Protein AF-A0A382GCA2-F1 (afdb_monomer_lite)

Radius of gyration: 17.95 Å; chains: 1; bounding box: 46×32×46 Å

Foldseek 3Di:
DALVVLLVCLLVLHADDLVSLLVVLLDLLVDDRADLVSLLSSLVSCQVNPHDPVSLVSNLVSLLVSFDDQDLVLLPFAEDEDDDPFDAPPPCCVVVFQVVQVVTAAYLYAWDADDDPTGTNQVVQPVPPPDAQDDDSVRSSVCCNPRRGDYHHDDCRQRSSLVSSVVSCVVSVSCPRPSNVVSSVVSNVD

Sequence (190 aa):
MDAVEVIRTKRDGGRLSDEQIGWFIGRYAEGGVIADEQAAALAMAIFFEGMEPDELATWTRAMVDSGRTLDLSGVGRPTVDKHSTGGVGDKVSLVLVPLVAACGAAVPQLSGRGLGHTGGTLDKMESIPGWSATLEPAAMVEVLRTVGGVIAGATEDLAPADRRLYALRDVTSTVDSIPLIASSIMSKKI

pLDDT: mean 95.12, std 4.04, range [77.88, 98.88]

Secondary structure (DSSP, 8-state):
--HHHHHHHHHTTPPPPHHHHHHHHHHHHH-SSS-HHHHHHHHHHHHHH---HHHHHHHHHHHHHTSPPP--GGG-S-B--------TT--HHHHHHHHHHHTT-BEEEEEPPPBTTBPPHHHHHTTSTT--S---HHHHHHHHHHTSEEEEEPPTTS-HHHHHHHHHHHHHT-SS-HHHHHHHHHHTT-

Structure (mmCIF, N/CA/C/O backbone):
data_AF-A0A382GCA2-F1
#
_entry.id   AF-A0A382GCA2-F1
#
loop_
_atom_site.group_PDB
_atom_site.id
_atom_site.type_symbol
_atom_site.label_atom_id
_atom_site.label_alt_id
_atom_site.label_comp_id
_atom_site.label_asym_id
_atom_site.label_entity_id
_atom_site.label_seq_id
_atom_site.pdbx_PDB_ins_code
_atom_site.Cartn_x
_atom_site.Cartn_y
_atom_site.Cartn_z
_atom_site.occupancy
_atom_site.B_iso_or_equiv
_atom_site.auth_seq_id
_atom_site.auth_comp_id
_atom_site.auth_asym_id
_atom_site.auth_atom_id
_atom_site.pdbx_PDB_model_num
ATOM 1 N N . MET A 1 1 ? -23.321 6.137 8.001 1.00 82.75 1 MET A N 1
ATOM 2 C CA . MET A 1 1 ? -22.249 5.524 8.802 1.00 82.75 1 MET A CA 1
ATOM 3 C C . MET A 1 1 ? -21.403 6.630 9.409 1.00 82.75 1 MET A C 1
ATOM 5 O O . MET A 1 1 ? -21.264 7.666 8.766 1.00 82.75 1 MET A O 1
ATOM 9 N N . ASP A 1 2 ? -20.916 6.438 10.633 1.00 92.19 2 ASP A N 1
ATOM 10 C CA . ASP A 1 2 ? -20.106 7.402 11.386 1.00 92.19 2 ASP A CA 1
ATOM 11 C C . ASP A 1 2 ? -18.762 6.762 11.777 1.00 92.19 2 ASP A C 1
ATOM 13 O O . ASP A 1 2 ? -18.713 5.604 12.197 1.00 92.19 2 ASP A O 1
ATOM 17 N N . ALA A 1 3 ? -17.665 7.516 11.663 1.00 96.75 3 ALA A N 1
ATOM 18 C CA . ALA A 1 3 ? -16.328 7.060 12.029 1.00 96.75 3 ALA A CA 1
ATOM 19 C C . ALA A 1 3 ? -16.245 6.672 13.511 1.00 96.75 3 ALA A C 1
ATOM 21 O O . ALA A 1 3 ? -15.558 5.711 13.852 1.00 96.75 3 ALA A O 1
ATOM 22 N N . VAL A 1 4 ? -16.982 7.359 14.392 1.00 97.81 4 VAL A N 1
ATOM 23 C CA . VAL A 1 4 ? -16.994 7.047 15.831 1.00 97.81 4 VAL A CA 1
ATOM 24 C C . VAL A 1 4 ? -17.592 5.664 16.105 1.00 97.81 4 VAL A C 1
ATOM 26 O O . VAL A 1 4 ? -17.125 4.967 17.008 1.00 97.81 4 VAL A O 1
ATOM 29 N N . GLU A 1 5 ? -18.584 5.231 15.323 1.00 97.81 5 GLU A N 1
ATOM 30 C CA . GLU A 1 5 ? -19.155 3.884 15.436 1.00 97.81 5 GLU A CA 1
ATOM 31 C C . GLU A 1 5 ? -18.167 2.817 14.965 1.00 97.81 5 GLU A C 1
ATOM 33 O O . GLU A 1 5 ? -17.974 1.831 15.672 1.00 97.81 5 GLU A O 1
ATOM 38 N N . VAL A 1 6 ? -17.479 3.042 13.839 1.00 98.50 6 VAL A N 1
ATOM 39 C CA . VAL A 1 6 ? -16.426 2.138 13.335 1.00 98.50 6 VAL A CA 1
ATOM 40 C C . VAL A 1 6 ? -15.307 1.977 14.371 1.00 98.50 6 VAL A C 1
ATOM 42 O O . VAL A 1 6 ? -14.922 0.857 14.708 1.00 98.50 6 VAL A O 1
ATOM 45 N N . ILE A 1 7 ? -14.828 3.091 14.938 1.00 98.75 7 ILE A N 1
ATOM 46 C CA . ILE A 1 7 ? -13.809 3.088 15.997 1.00 98.75 7 ILE A CA 1
ATOM 47 C C . ILE A 1 7 ? -14.307 2.321 17.221 1.00 98.75 7 ILE A C 1
ATOM 49 O O . ILE A 1 7 ? -13.573 1.492 17.752 1.00 98.75 7 ILE A O 1
ATOM 53 N N . ARG A 1 8 ? -15.546 2.570 17.667 1.00 98.69 8 ARG A N 1
ATOM 54 C CA . ARG A 1 8 ? -16.136 1.873 18.818 1.00 98.69 8 ARG A CA 1
ATOM 55 C C . ARG A 1 8 ? -16.195 0.368 18.585 1.00 98.69 8 ARG A C 1
ATOM 57 O O . ARG A 1 8 ? -15.775 -0.371 19.467 1.00 98.69 8 ARG A O 1
ATOM 64 N N . THR A 1 9 ? -16.671 -0.069 17.416 1.00 98.62 9 THR A N 1
ATOM 65 C CA . THR A 1 9 ? -16.738 -1.493 17.065 1.00 98.62 9 THR A CA 1
ATOM 66 C C . THR A 1 9 ? -15.376 -2.147 17.241 1.00 98.62 9 THR A C 1
ATOM 68 O O . THR A 1 9 ? -15.281 -3.129 17.969 1.00 98.62 9 THR A O 1
ATOM 71 N N . LYS A 1 10 ? -14.321 -1.586 16.636 1.00 98.69 10 LYS A N 1
ATOM 72 C CA . LYS A 1 10 ? -12.988 -2.186 16.723 1.00 98.69 10 LYS A CA 1
ATOM 73 C C . LYS A 1 10 ? -12.396 -2.089 18.128 1.00 98.69 10 LYS A C 1
ATOM 75 O O . LYS A 1 10 ? -11.894 -3.085 18.617 1.00 98.69 10 LYS A O 1
ATOM 80 N N . ARG A 1 11 ? -12.493 -0.932 18.794 1.00 98.69 11 ARG A N 1
ATOM 81 C CA . ARG A 1 11 ? -11.985 -0.713 20.163 1.00 98.69 11 ARG A CA 1
ATOM 82 C C . ARG A 1 11 ? -12.566 -1.709 21.169 1.00 98.69 11 ARG A C 1
ATOM 84 O O . ARG A 1 11 ? -11.866 -2.108 22.087 1.00 98.69 11 ARG A O 1
ATOM 91 N N . ASP A 1 12 ? -13.833 -2.084 21.008 1.00 98.69 12 ASP A N 1
ATOM 92 C CA . ASP A 1 12 ? -14.525 -3.006 21.915 1.00 98.69 12 ASP A CA 1
ATOM 93 C C . ASP A 1 12 ? -14.31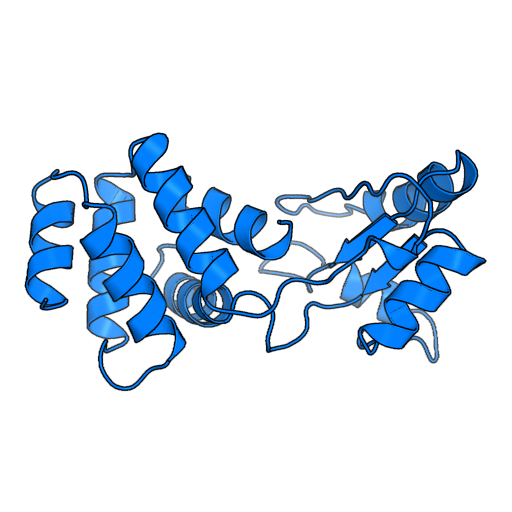0 -4.490 21.526 1.00 98.69 12 ASP A C 1
ATOM 95 O O . ASP A 1 12 ? -15.069 -5.358 21.955 1.00 98.69 12 ASP A O 1
ATOM 99 N N . GLY A 1 13 ? -13.299 -4.787 20.696 1.00 98.19 13 GLY A N 1
ATOM 100 C CA . GLY A 1 13 ? -12.947 -6.140 20.244 1.00 98.19 13 GLY A CA 1
ATOM 101 C C . GLY A 1 13 ? -13.857 -6.693 19.141 1.00 98.19 13 GLY A C 1
ATOM 102 O O . GLY A 1 13 ? -13.798 -7.874 18.805 1.00 98.19 13 GLY A O 1
ATOM 103 N N . GLY A 1 14 ? -14.730 -5.860 18.570 1.00 98.38 14 GLY A N 1
ATOM 104 C CA . GLY A 1 14 ? -15.621 -6.243 17.483 1.00 98.38 14 GLY A CA 1
ATOM 105 C C . GLY A 1 14 ? -14.904 -6.348 16.135 1.00 98.38 14 GLY A C 1
ATOM 106 O O . GLY A 1 14 ? -13.975 -5.597 15.817 1.00 98.38 14 GLY A O 1
ATOM 107 N N . ARG A 1 15 ? -15.391 -7.262 15.295 1.00 98.06 15 ARG A N 1
ATOM 108 C CA . ARG A 1 15 ? -15.021 -7.350 13.879 1.00 98.06 15 ARG A CA 1
ATOM 109 C C . ARG A 1 15 ? -15.737 -6.256 13.084 1.00 98.06 15 ARG A C 1
ATOM 111 O O . ARG A 1 15 ? -16.953 -6.110 13.208 1.00 98.06 15 ARG A O 1
ATOM 118 N N . LEU A 1 16 ? -15.000 -5.517 12.257 1.00 98.56 16 LEU A N 1
ATOM 119 C CA . LEU A 1 16 ? -15.577 -4.566 11.312 1.00 98.56 16 LEU A CA 1
ATOM 120 C C . LEU A 1 16 ? -16.267 -5.312 10.169 1.00 98.56 16 LEU A C 1
ATOM 122 O O . LEU A 1 16 ? -15.744 -6.296 9.640 1.00 98.56 16 LEU A O 1
ATOM 126 N N . SER A 1 17 ? -17.443 -4.833 9.774 1.00 98.38 17 SER A N 1
ATOM 127 C CA . SER A 1 17 ? -18.125 -5.336 8.584 1.00 98.38 17 SER A CA 1
ATOM 128 C C . SER A 1 17 ? -17.458 -4.837 7.300 1.00 98.38 17 SER A C 1
ATOM 130 O O . SER A 1 17 ? -16.783 -3.804 7.290 1.00 98.38 17 SER A O 1
ATOM 132 N N . ASP A 1 18 ? -17.709 -5.527 6.186 1.00 98.44 18 ASP A N 1
ATOM 133 C CA . ASP A 1 18 ? -17.198 -5.108 4.876 1.00 98.44 18 ASP A CA 1
ATOM 134 C C . ASP A 1 18 ? -17.671 -3.695 4.496 1.00 98.44 18 ASP A C 1
ATOM 136 O O . ASP A 1 18 ? -16.912 -2.906 3.934 1.00 98.44 18 ASP A O 1
ATOM 140 N N . GLU A 1 19 ? -18.908 -3.346 4.865 1.00 98.31 19 GLU A N 1
ATOM 141 C CA . GLU A 1 19 ? -19.466 -2.007 4.663 1.00 98.31 19 GLU A CA 1
ATOM 142 C C . GLU A 1 19 ? -18.718 -0.957 5.498 1.00 98.31 19 GLU A C 1
ATOM 144 O O . GLU A 1 19 ? -18.402 0.119 4.990 1.00 98.31 19 GLU A O 1
ATOM 149 N N . GLN A 1 20 ? -18.387 -1.277 6.758 1.00 98.44 20 GLN A N 1
ATOM 150 C CA . GLN A 1 20 ? -17.618 -0.387 7.633 1.00 98.44 20 GLN A CA 1
ATOM 151 C C . GLN A 1 20 ? -16.224 -0.116 7.085 1.00 98.44 20 GLN A C 1
ATOM 153 O O . GLN A 1 20 ? -15.786 1.033 7.054 1.00 98.44 20 GLN A O 1
ATOM 158 N N . ILE A 1 21 ? -15.550 -1.163 6.620 1.00 98.69 21 ILE A N 1
ATOM 159 C CA . ILE A 1 21 ? -14.214 -1.064 6.040 1.00 98.69 21 ILE A CA 1
ATOM 160 C C . ILE A 1 21 ? -14.247 -0.249 4.747 1.00 98.69 21 ILE A C 1
ATOM 162 O O . ILE A 1 21 ? -13.483 0.708 4.612 1.00 98.69 21 ILE A O 1
ATOM 166 N N . GLY A 1 22 ? -15.140 -0.596 3.815 1.00 98.19 22 GLY A N 1
ATOM 167 C CA . GLY A 1 22 ? -15.248 0.081 2.524 1.00 98.19 22 GLY A CA 1
ATOM 168 C C . GLY A 1 22 ? -15.576 1.564 2.678 1.00 98.19 22 GLY A C 1
ATOM 169 O O . GLY A 1 22 ? -14.919 2.413 2.074 1.00 98.19 22 GLY A O 1
ATOM 170 N N . TRP A 1 23 ? -16.534 1.893 3.550 1.00 98.06 23 TRP A N 1
ATOM 171 C CA . TRP A 1 23 ? -16.867 3.281 3.853 1.00 98.06 23 TRP A CA 1
ATOM 172 C C . TRP A 1 23 ? -15.690 4.018 4.500 1.00 98.06 23 TRP A C 1
ATOM 174 O O . TRP A 1 23 ? -15.334 5.105 4.049 1.00 98.06 23 TRP A O 1
ATOM 184 N N . PHE A 1 24 ? -15.059 3.435 5.525 1.00 98.50 24 PHE A N 1
ATOM 185 C CA . PHE A 1 24 ? -13.976 4.097 6.247 1.00 98.50 24 PHE A CA 1
ATOM 186 C C . PHE A 1 24 ? -12.776 4.370 5.333 1.00 98.50 24 PHE A C 1
ATOM 188 O O . PHE A 1 24 ? -12.327 5.510 5.224 1.00 98.50 24 PHE A O 1
ATOM 195 N N . ILE A 1 25 ? -12.277 3.347 4.636 1.00 98.25 25 ILE A N 1
ATOM 196 C CA . ILE A 1 25 ? -11.111 3.478 3.757 1.00 98.25 25 ILE A CA 1
ATOM 197 C C . ILE A 1 25 ? -11.402 4.428 2.591 1.00 98.25 25 ILE A C 1
ATOM 199 O O . ILE A 1 25 ? -10.588 5.311 2.321 1.00 98.25 25 ILE A O 1
ATOM 203 N N . GLY A 1 26 ? -12.568 4.308 1.946 1.00 96.88 26 GLY A N 1
ATOM 204 C CA . GLY A 1 26 ? -12.950 5.179 0.832 1.00 96.88 26 GLY A CA 1
ATOM 205 C C . GLY A 1 26 ? -13.043 6.651 1.246 1.00 96.88 26 GLY A C 1
ATOM 206 O O . GLY A 1 26 ? -12.406 7.512 0.639 1.00 96.88 26 GLY A O 1
ATOM 207 N N . ARG A 1 27 ? -13.758 6.954 2.340 1.00 96.81 27 ARG A N 1
ATOM 208 C CA . ARG A 1 27 ? -13.886 8.337 2.837 1.00 96.81 27 ARG A CA 1
ATOM 209 C C . ARG A 1 27 ? -12.569 8.890 3.371 1.00 96.81 27 ARG A C 1
ATOM 211 O O . ARG A 1 27 ? -12.318 10.089 3.232 1.00 96.81 27 ARG A O 1
ATOM 218 N N . TYR A 1 28 ? -11.725 8.048 3.966 1.00 97.00 28 TYR A N 1
ATOM 219 C CA . TYR A 1 28 ? -10.401 8.477 4.400 1.00 97.00 28 TYR A CA 1
ATOM 220 C C . TYR A 1 28 ? -9.479 8.764 3.212 1.00 97.00 28 TYR A C 1
ATOM 222 O O . TYR A 1 28 ? -8.732 9.734 3.267 1.00 97.00 28 TYR A O 1
ATOM 230 N N . ALA A 1 29 ? -9.567 8.008 2.114 1.00 95.06 29 ALA A N 1
ATOM 231 C CA . ALA A 1 29 ? -8.819 8.293 0.890 1.00 95.06 29 ALA A CA 1
ATOM 232 C C . ALA A 1 29 ? -9.205 9.655 0.288 1.00 95.06 29 ALA A C 1
ATOM 234 O O . ALA A 1 29 ? -8.334 10.503 0.086 1.00 95.06 29 ALA A O 1
ATOM 235 N N . GLU A 1 30 ? -10.507 9.890 0.089 1.00 93.31 30 GLU A N 1
ATOM 236 C CA . GLU A 1 30 ? -11.064 11.126 -0.487 1.00 93.31 30 GLU A CA 1
ATOM 237 C C . GLU A 1 30 ? -10.784 12.369 0.374 1.00 93.31 30 GLU A C 1
ATOM 239 O O . GLU A 1 30 ? -10.559 13.461 -0.145 1.00 93.31 30 GLU A O 1
ATOM 244 N N . GLY A 1 31 ? -10.767 12.206 1.702 1.00 89.88 31 GLY A N 1
ATOM 245 C CA . GLY A 1 31 ? -10.574 13.296 2.655 1.00 89.88 31 GLY A CA 1
ATOM 246 C C . GLY A 1 31 ? -11.833 14.084 3.000 1.00 89.88 31 GLY A C 1
ATOM 247 O O . GLY A 1 31 ? -12.927 13.859 2.489 1.00 89.88 31 GLY A O 1
ATOM 248 N N . GLY A 1 32 ? -11.678 14.988 3.967 1.00 87.44 32 GLY A N 1
ATOM 249 C CA . GLY A 1 32 ? -12.733 15.886 4.442 1.00 87.44 32 GLY A CA 1
ATOM 250 C C . GLY A 1 32 ? -13.751 15.271 5.410 1.00 87.44 32 GLY A C 1
ATOM 251 O O . GLY A 1 32 ? -14.204 15.979 6.301 1.00 87.44 32 GLY A O 1
ATOM 252 N N . VAL A 1 33 ? -14.110 13.987 5.278 1.00 93.19 33 VAL A N 1
ATOM 253 C CA . VAL A 1 33 ? -15.115 13.354 6.168 1.00 93.19 33 VAL A CA 1
ATOM 254 C C . VAL A 1 33 ? -14.517 12.722 7.411 1.00 93.19 33 VAL A C 1
ATOM 256 O O . VAL A 1 33 ? -15.091 12.852 8.487 1.00 93.19 33 VAL A O 1
ATOM 259 N N . ILE A 1 34 ? -13.398 12.021 7.259 1.00 97.19 34 ILE A N 1
ATOM 260 C CA . ILE A 1 34 ? -12.717 11.362 8.371 1.00 97.19 34 ILE A CA 1
ATOM 261 C C . ILE A 1 34 ? -11.493 12.198 8.708 1.00 97.19 34 ILE A C 1
ATOM 263 O O . ILE A 1 34 ? -10.620 12.391 7.858 1.00 97.19 34 ILE A O 1
ATOM 267 N N . ALA A 1 35 ? -11.469 12.717 9.932 1.00 97.06 35 ALA A N 1
ATOM 268 C CA . ALA A 1 35 ? -10.346 13.486 10.445 1.00 97.06 35 ALA A CA 1
ATOM 269 C C . ALA A 1 35 ? -9.166 12.562 10.791 1.00 97.06 35 ALA A C 1
ATOM 271 O O . ALA A 1 35 ? -9.359 11.383 11.108 1.00 97.06 35 ALA A O 1
ATOM 272 N N . ASP A 1 36 ? -7.944 13.090 10.764 1.00 98.00 36 ASP A N 1
ATOM 273 C CA . ASP A 1 36 ? -6.746 12.293 11.045 1.00 98.00 36 ASP A CA 1
ATOM 274 C C . ASP A 1 36 ? -6.743 11.762 12.488 1.00 98.00 36 ASP A C 1
ATOM 276 O O . ASP A 1 36 ? -6.295 10.646 12.730 1.00 98.00 36 ASP A O 1
ATOM 280 N N . GLU A 1 37 ? -7.347 12.474 13.441 1.00 98.12 37 GLU A N 1
ATOM 281 C CA . GLU A 1 37 ? -7.508 12.018 14.824 1.00 98.12 37 GLU A CA 1
ATOM 282 C C . GLU A 1 37 ? -8.432 10.794 14.925 1.00 98.12 37 GLU A C 1
ATOM 284 O O . GLU A 1 37 ? -8.198 9.894 15.734 1.00 98.12 37 GLU A O 1
ATOM 289 N N . GLN A 1 38 ? -9.467 10.725 14.082 1.00 98.50 38 GLN A N 1
ATOM 290 C CA . GLN A 1 38 ? -10.364 9.568 14.013 1.00 98.50 38 GLN A CA 1
ATOM 291 C C . GLN A 1 38 ? -9.654 8.367 13.384 1.00 98.50 38 GLN A C 1
ATOM 293 O O . GLN A 1 38 ? -9.767 7.245 13.881 1.00 98.50 38 GLN A O 1
ATOM 298 N N . ALA A 1 39 ? -8.877 8.598 12.325 1.00 98.56 39 ALA A N 1
ATOM 299 C CA . ALA A 1 39 ? -8.065 7.552 11.719 1.00 98.56 39 ALA A CA 1
ATOM 300 C C . ALA A 1 39 ? -6.956 7.050 12.648 1.00 98.56 39 ALA A C 1
ATOM 302 O O . ALA A 1 39 ? -6.725 5.843 12.712 1.00 98.56 39 ALA A O 1
ATOM 303 N N . ALA A 1 40 ? -6.345 7.932 13.439 1.00 98.69 40 ALA A N 1
ATOM 304 C CA . ALA A 1 40 ? -5.343 7.567 14.431 1.00 98.69 40 ALA A CA 1
ATOM 305 C C . ALA A 1 40 ? -5.962 6.706 15.537 1.00 98.69 40 ALA A C 1
ATOM 307 O O . ALA A 1 40 ? -5.394 5.683 15.922 1.00 98.69 40 ALA A O 1
ATOM 308 N N . ALA A 1 41 ? -7.161 7.076 16.001 1.00 98.81 41 ALA A N 1
ATOM 309 C CA . ALA A 1 41 ? -7.906 6.297 16.982 1.00 98.81 41 ALA A CA 1
ATOM 310 C C . ALA A 1 41 ? -8.253 4.894 16.459 1.00 98.81 41 ALA A C 1
ATOM 312 O O . ALA A 1 41 ? -8.069 3.916 17.185 1.00 98.81 41 ALA A O 1
ATOM 313 N N . LEU A 1 42 ? -8.696 4.768 15.200 1.00 98.81 42 LEU A N 1
ATOM 314 C CA . LEU A 1 42 ? -8.954 3.455 14.604 1.00 98.81 42 LEU A CA 1
ATOM 315 C C . LEU A 1 42 ? -7.662 2.647 14.429 1.00 98.81 42 LEU A C 1
ATOM 317 O O . LEU A 1 42 ? -7.639 1.467 14.767 1.00 98.81 42 LEU A O 1
ATOM 321 N N . ALA A 1 43 ? -6.581 3.268 13.950 1.00 98.81 43 ALA A N 1
ATOM 322 C CA . ALA A 1 43 ? -5.289 2.604 13.788 1.00 98.81 43 ALA A CA 1
ATOM 323 C C . ALA A 1 43 ? -4.762 2.057 15.123 1.00 98.81 43 ALA A C 1
ATOM 325 O O . ALA A 1 43 ? -4.256 0.939 15.167 1.00 98.81 43 ALA A O 1
ATOM 326 N N . MET A 1 44 ? -4.932 2.805 16.217 1.00 98.88 44 MET A N 1
ATOM 327 C CA . MET A 1 44 ? -4.562 2.349 17.557 1.00 98.88 44 MET A CA 1
ATOM 328 C C . MET A 1 44 ? -5.494 1.241 18.074 1.00 98.88 44 MET A C 1
ATOM 330 O O . MET A 1 44 ? -5.029 0.286 18.687 1.00 98.88 44 MET A O 1
ATOM 334 N N . ALA A 1 45 ? -6.797 1.302 17.784 1.00 98.81 45 ALA A N 1
ATOM 335 C CA . ALA A 1 45 ? -7.709 0.202 18.104 1.00 98.81 45 ALA A CA 1
ATOM 336 C C . ALA A 1 45 ? -7.312 -1.094 17.367 1.00 98.81 45 ALA A C 1
ATOM 338 O O . ALA A 1 45 ? -7.266 -2.157 17.973 1.00 98.81 45 ALA A O 1
ATOM 339 N N . ILE A 1 46 ? -6.940 -1.001 16.085 1.00 98.81 46 ILE A N 1
ATOM 340 C CA . ILE A 1 46 ? -6.420 -2.129 15.292 1.00 98.81 46 ILE A CA 1
ATOM 341 C C . ILE A 1 46 ? -5.063 -2.610 15.820 1.00 98.81 46 ILE A C 1
ATOM 343 O O . ILE A 1 46 ? -4.766 -3.800 15.756 1.00 98.81 46 ILE A O 1
ATOM 347 N N . PHE A 1 47 ? -4.221 -1.713 16.336 1.00 98.75 47 PHE A N 1
ATOM 348 C CA . PHE A 1 47 ? -2.948 -2.087 16.950 1.00 98.75 47 PHE A CA 1
ATOM 349 C C . PHE A 1 47 ? -3.151 -3.035 18.142 1.00 98.75 47 PHE A C 1
ATOM 351 O O . PHE A 1 47 ? -2.443 -4.034 18.237 1.00 98.75 47 PHE A O 1
ATOM 358 N N . PHE A 1 48 ? -4.134 -2.759 19.005 1.00 98.69 48 PHE A N 1
ATOM 359 C CA . PHE A 1 48 ? -4.425 -3.597 20.172 1.00 98.69 48 PHE A CA 1
ATOM 360 C C . PHE A 1 48 ? -5.260 -4.842 19.845 1.00 98.69 48 PHE A C 1
ATOM 362 O O . PHE A 1 48 ? -4.921 -5.931 20.299 1.00 98.69 48 PHE A O 1
ATOM 369 N N . GLU A 1 49 ? -6.320 -4.696 19.050 1.00 98.62 49 GLU A N 1
ATOM 370 C CA . GLU A 1 49 ? -7.305 -5.766 18.816 1.00 98.62 49 GLU A CA 1
ATOM 371 C C . GLU A 1 49 ? -7.002 -6.608 17.566 1.00 98.62 49 GLU A C 1
ATOM 373 O O . GLU A 1 49 ? -7.546 -7.694 17.377 1.00 98.62 49 GLU A O 1
ATOM 378 N N . GLY A 1 50 ? -6.121 -6.125 16.688 1.00 98.38 50 GLY A N 1
ATOM 379 C CA . GLY A 1 50 ? -5.793 -6.780 15.429 1.00 98.38 50 GLY A CA 1
ATOM 380 C C . GLY A 1 50 ? -6.949 -6.806 14.421 1.00 98.38 50 GLY A C 1
ATOM 381 O O . GLY A 1 50 ? -7.912 -6.032 14.479 1.00 98.38 50 GLY A O 1
ATOM 382 N N . MET A 1 51 ? -6.818 -7.707 13.446 1.00 98.56 51 MET A N 1
ATOM 383 C CA . MET A 1 51 ? -7.850 -8.024 12.458 1.00 98.56 51 MET A CA 1
ATOM 384 C C . MET A 1 51 ? -7.896 -9.525 12.215 1.00 98.56 51 MET A C 1
ATOM 386 O O . MET A 1 51 ? -6.854 -10.185 12.153 1.00 98.56 51 MET A O 1
ATOM 390 N N . GLU A 1 52 ? -9.100 -10.047 12.009 1.00 97.88 52 GLU A N 1
ATOM 391 C CA . GLU A 1 52 ? -9.271 -11.406 11.500 1.00 97.88 52 GLU A CA 1
ATOM 392 C C . GLU A 1 52 ? -8.808 -11.507 10.031 1.00 97.88 52 GLU A C 1
ATOM 394 O O . GLU A 1 52 ? -8.813 -10.502 9.317 1.00 97.88 52 GLU A O 1
ATOM 399 N N . PRO A 1 53 ? -8.440 -12.701 9.525 1.00 97.69 53 PRO A N 1
ATOM 400 C CA . PRO A 1 53 ? -7.946 -12.857 8.153 1.00 97.69 53 PRO A CA 1
ATOM 401 C C . PRO A 1 53 ? -8.883 -12.304 7.068 1.00 97.69 53 PRO A C 1
ATOM 403 O O . PRO A 1 53 ? -8.425 -11.623 6.153 1.00 97.69 53 PRO A O 1
ATOM 406 N N . ASP A 1 54 ? -10.189 -12.548 7.190 1.00 97.19 54 ASP A N 1
ATOM 407 C CA . ASP A 1 54 ? -11.187 -12.032 6.244 1.00 97.19 54 ASP A CA 1
ATOM 408 C C . ASP A 1 54 ? -11.330 -10.508 6.343 1.00 97.19 54 ASP A C 1
ATOM 410 O O . ASP A 1 54 ? -11.449 -9.822 5.333 1.00 97.19 54 ASP A O 1
ATOM 414 N N . GLU A 1 55 ? -11.279 -9.973 7.566 1.00 98.19 55 GLU A N 1
ATOM 415 C CA . GLU A 1 55 ? -11.330 -8.533 7.827 1.00 98.19 55 GLU A CA 1
ATOM 416 C C . GLU A 1 55 ? -10.121 -7.827 7.195 1.00 98.19 55 GLU A C 1
ATOM 418 O O . GLU A 1 55 ? -10.273 -6.820 6.505 1.00 98.19 55 GLU A O 1
ATOM 423 N N . LEU A 1 56 ? -8.926 -8.407 7.346 1.00 98.50 56 LEU A N 1
ATOM 424 C CA . LEU A 1 56 ? -7.699 -7.933 6.710 1.00 98.50 56 LEU A CA 1
ATOM 425 C C . LEU A 1 56 ? -7.774 -8.022 5.178 1.00 98.50 56 LEU A C 1
ATOM 427 O O . LEU A 1 56 ? -7.286 -7.126 4.484 1.00 98.50 56 LEU A O 1
ATOM 431 N N . ALA A 1 57 ? -8.378 -9.081 4.634 1.00 98.38 57 ALA A N 1
ATOM 432 C CA . ALA A 1 57 ? -8.566 -9.228 3.194 1.00 98.38 57 ALA A CA 1
ATOM 433 C C . ALA A 1 57 ? -9.482 -8.129 2.632 1.00 98.38 57 ALA A C 1
ATOM 435 O O . ALA A 1 57 ? -9.128 -7.494 1.634 1.00 98.38 57 ALA A O 1
ATOM 436 N N . THR A 1 58 ? -10.610 -7.849 3.294 1.00 98.62 58 THR A N 1
ATOM 437 C CA . THR A 1 58 ? -11.501 -6.746 2.908 1.00 98.62 58 THR A CA 1
ATOM 438 C C . THR A 1 58 ? -10.817 -5.389 3.071 1.00 98.62 58 THR A C 1
ATOM 440 O O . THR A 1 58 ? -10.902 -4.556 2.170 1.00 98.62 58 THR A O 1
ATOM 443 N N . TRP A 1 59 ? -10.073 -5.175 4.161 1.00 98.69 59 TRP A N 1
ATOM 444 C CA . TRP A 1 59 ? -9.301 -3.949 4.384 1.00 98.69 59 TRP A CA 1
ATOM 445 C C . TRP A 1 59 ? -8.285 -3.704 3.272 1.00 98.69 59 TRP A C 1
ATOM 447 O O . TRP A 1 59 ? -8.229 -2.618 2.699 1.00 98.69 59 TRP A O 1
ATOM 457 N N . THR A 1 60 ? -7.528 -4.738 2.906 1.00 98.56 60 THR A N 1
ATOM 458 C CA . THR A 1 60 ? -6.533 -4.667 1.830 1.00 98.56 60 THR A CA 1
ATOM 459 C C . THR A 1 60 ? -7.198 -4.349 0.494 1.00 98.56 60 THR A C 1
ATOM 461 O O . THR A 1 60 ? -6.722 -3.474 -0.225 1.00 98.56 60 THR A O 1
ATOM 464 N N . ARG A 1 61 ? -8.322 -5.004 0.174 1.00 98.38 61 ARG A N 1
ATOM 465 C CA . ARG A 1 61 ? -9.069 -4.738 -1.062 1.00 98.38 61 ARG A CA 1
ATOM 466 C C . ARG A 1 61 ? -9.590 -3.304 -1.114 1.00 98.38 61 ARG A C 1
ATOM 468 O O . ARG A 1 61 ? -9.377 -2.635 -2.114 1.00 98.38 61 ARG A O 1
ATOM 475 N N . ALA A 1 62 ? -10.166 -2.797 -0.026 1.00 98.31 62 ALA A N 1
ATOM 476 C CA . ALA A 1 62 ? -10.623 -1.411 0.033 1.00 98.31 62 ALA A CA 1
ATOM 477 C C . ALA A 1 62 ? -9.472 -0.407 -0.174 1.00 98.31 62 ALA A C 1
ATOM 479 O O . ALA A 1 62 ? -9.668 0.643 -0.784 1.00 98.31 62 ALA A O 1
ATOM 480 N N . MET A 1 63 ? -8.256 -0.722 0.294 1.00 97.94 63 MET A N 1
ATOM 481 C CA . MET A 1 63 ? -7.076 0.113 0.038 1.00 97.94 63 MET A CA 1
ATOM 482 C C . MET A 1 63 ? -6.642 0.078 -1.433 1.00 97.94 63 MET A C 1
ATOM 484 O O . MET A 1 63 ? -6.275 1.129 -1.960 1.00 97.94 63 MET A O 1
ATOM 488 N N . VAL A 1 64 ? -6.712 -1.081 -2.100 1.00 97.12 64 VAL A N 1
ATOM 489 C CA . VAL A 1 64 ? -6.481 -1.199 -3.556 1.00 97.12 64 VAL A CA 1
ATOM 490 C C . VAL A 1 64 ? -7.512 -0.360 -4.315 1.00 97.12 64 VAL A C 1
ATOM 492 O O . VAL A 1 64 ? -7.142 0.516 -5.095 1.00 97.12 64 VAL A O 1
ATOM 495 N N . ASP A 1 65 ? -8.795 -0.551 -3.999 1.00 96.88 65 ASP A N 1
ATOM 496 C CA . ASP A 1 65 ? -9.928 0.100 -4.667 1.00 96.88 65 ASP A CA 1
ATOM 497 C C . ASP A 1 65 ? -9.990 1.619 -4.416 1.00 96.88 65 ASP A C 1
ATOM 499 O O . ASP A 1 65 ? -10.709 2.338 -5.108 1.00 96.88 65 ASP A O 1
ATOM 503 N N . SER A 1 66 ? -9.223 2.136 -3.448 1.00 96.06 66 SER A N 1
ATOM 504 C CA . SER A 1 66 ? -9.124 3.578 -3.194 1.00 96.06 66 SER A CA 1
ATOM 505 C C . SER A 1 66 ? -8.385 4.349 -4.293 1.00 96.06 66 SER A C 1
ATOM 507 O O . SER A 1 66 ? -8.452 5.577 -4.320 1.00 96.06 66 SER A O 1
ATOM 509 N N . GLY A 1 67 ? -7.656 3.653 -5.172 1.00 93.81 67 GLY A N 1
ATOM 510 C CA . GLY A 1 67 ? -6.813 4.253 -6.201 1.00 93.81 67 GLY A CA 1
ATOM 511 C C . GLY A 1 67 ? -6.921 3.565 -7.555 1.00 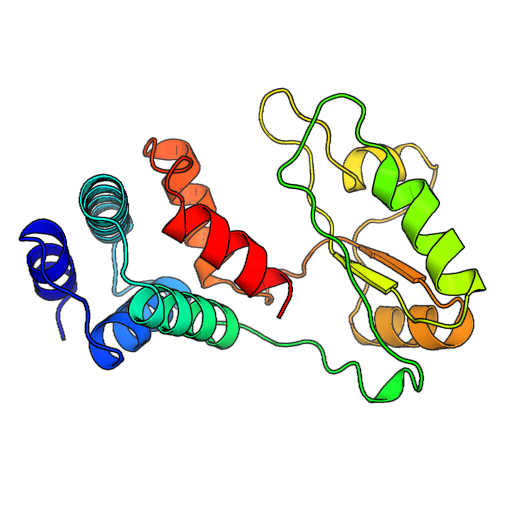93.81 67 GLY A C 1
ATOM 512 O O . GLY A 1 67 ? -7.876 2.854 -7.857 1.00 93.81 67 GLY A O 1
ATOM 513 N N . ARG A 1 68 ? -5.920 3.802 -8.402 1.00 92.06 68 ARG A N 1
ATOM 514 C CA . ARG A 1 68 ? -5.812 3.170 -9.720 1.00 92.06 68 ARG A CA 1
ATOM 515 C C . ARG A 1 68 ? -4.988 1.891 -9.631 1.00 92.06 68 ARG A C 1
ATOM 517 O O . ARG A 1 68 ? -3.928 1.886 -9.015 1.00 92.06 68 ARG A O 1
ATOM 524 N N . THR A 1 69 ? -5.419 0.861 -10.350 1.00 91.94 69 THR A N 1
ATOM 525 C CA . THR A 1 69 ? -4.638 -0.361 -10.591 1.00 91.94 69 THR A CA 1
ATOM 526 C C . THR A 1 69 ? -3.971 -0.289 -11.962 1.00 91.94 69 THR A C 1
ATOM 528 O O . THR A 1 69 ? -4.561 0.197 -12.931 1.00 91.94 69 THR A O 1
ATOM 531 N N . LEU A 1 70 ? -2.730 -0.766 -12.055 1.00 89.81 70 LEU A N 1
ATOM 532 C CA . LEU A 1 70 ? -2.000 -0.829 -13.317 1.00 89.81 70 LEU A CA 1
ATOM 533 C C . LEU A 1 70 ? -2.410 -2.078 -14.107 1.00 89.81 70 LEU A C 1
ATOM 535 O O . LEU A 1 70 ? -2.204 -3.200 -13.652 1.00 89.81 70 LEU A O 1
ATOM 539 N N . ASP A 1 71 ? -2.940 -1.892 -15.315 1.00 91.38 71 ASP A N 1
ATOM 540 C CA . ASP A 1 71 ? -3.199 -3.004 -16.232 1.00 91.38 71 ASP A CA 1
ATOM 541 C C . ASP A 1 71 ? -1.903 -3.436 -16.935 1.00 91.38 71 ASP A C 1
ATOM 543 O O . ASP A 1 71 ? -1.311 -2.691 -17.718 1.00 91.38 71 ASP A O 1
ATOM 547 N N . LEU A 1 72 ? -1.469 -4.663 -16.647 1.00 93.31 72 LEU A N 1
ATOM 548 C CA . LEU A 1 72 ? -0.268 -5.278 -17.213 1.00 93.31 72 LEU A CA 1
ATOM 549 C C . LEU A 1 72 ? -0.575 -6.318 -18.301 1.00 93.31 72 LEU A C 1
ATOM 551 O O . LEU A 1 72 ? 0.345 -6.962 -18.808 1.00 93.31 72 LEU A O 1
ATOM 555 N N . SER A 1 73 ? -1.840 -6.480 -18.701 1.00 92.00 73 SER A N 1
ATOM 556 C CA . SER A 1 73 ? -2.248 -7.455 -19.724 1.00 92.00 73 SER A CA 1
ATOM 557 C C . SER A 1 73 ? -1.518 -7.256 -21.062 1.00 92.00 73 SER A C 1
ATOM 559 O O . SER A 1 73 ? -1.202 -8.227 -21.753 1.00 92.00 73 SER A O 1
ATOM 561 N N . GLY A 1 74 ? -1.152 -6.012 -21.390 1.00 91.12 74 GLY A N 1
ATOM 562 C CA . GLY A 1 74 ? -0.402 -5.647 -22.595 1.00 91.12 74 GLY A CA 1
ATOM 563 C C . GLY A 1 74 ? 1.083 -6.046 -22.610 1.00 91.12 74 GLY A C 1
ATOM 564 O O . GLY A 1 74 ? 1.732 -5.902 -23.646 1.00 91.12 74 GLY A O 1
ATOM 565 N N . VAL A 1 75 ? 1.643 -6.553 -21.504 1.00 95.50 75 VAL A N 1
ATOM 566 C CA . VAL A 1 75 ? 3.067 -6.941 -21.421 1.00 95.50 75 VAL A CA 1
ATOM 567 C C . VAL A 1 75 ? 3.359 -8.235 -22.194 1.00 95.50 75 VAL A C 1
ATOM 569 O O . VAL A 1 75 ? 4.464 -8.416 -22.709 1.00 95.50 75 VAL A O 1
ATOM 572 N N . GLY A 1 76 ? 2.376 -9.138 -22.297 1.00 94.25 76 GLY A N 1
ATOM 573 C CA . GLY A 1 76 ? 2.503 -10.398 -23.042 1.00 94.25 76 GLY A CA 1
ATOM 574 C C . GLY A 1 76 ? 3.448 -11.432 -22.412 1.00 94.25 76 GLY A C 1
ATOM 575 O O . GLY A 1 76 ? 3.891 -12.351 -23.100 1.00 94.25 76 GLY A O 1
ATOM 576 N N . ARG A 1 77 ? 3.782 -11.291 -21.121 1.00 94.06 77 ARG A N 1
ATOM 577 C CA . ARG A 1 77 ? 4.630 -12.214 -20.344 1.00 94.06 77 ARG A CA 1
ATOM 578 C C . ARG A 1 77 ? 4.053 -12.395 -18.936 1.00 94.06 77 ARG A C 1
ATOM 580 O O . ARG A 1 77 ? 3.385 -11.479 -18.458 1.00 94.06 77 ARG A O 1
ATOM 587 N N . PRO A 1 78 ? 4.329 -13.516 -18.243 1.00 96.00 78 PRO A N 1
ATOM 588 C CA . PRO A 1 78 ? 3.974 -13.658 -16.834 1.00 96.00 78 PRO A CA 1
ATOM 589 C C . PRO A 1 78 ? 4.610 -12.543 -16.002 1.00 96.00 78 PRO A C 1
ATOM 591 O O . PRO A 1 78 ? 5.815 -12.310 -16.108 1.00 96.00 78 PRO A O 1
ATOM 594 N N . THR A 1 79 ? 3.815 -11.866 -15.179 1.00 96.25 79 THR A N 1
ATOM 595 C CA . THR A 1 79 ? 4.285 -10.794 -14.297 1.00 96.25 79 THR A CA 1
ATOM 596 C C . THR A 1 79 ? 4.552 -11.326 -12.900 1.00 96.25 79 THR A C 1
ATOM 598 O O . THR A 1 79 ? 3.705 -12.010 -12.325 1.00 96.25 79 THR A O 1
ATOM 601 N N . VAL A 1 80 ? 5.709 -10.990 -12.338 1.00 96.38 80 VAL A N 1
ATOM 602 C CA . VAL A 1 80 ? 6.088 -11.347 -10.967 1.00 96.38 80 VAL A CA 1
ATOM 603 C C . VAL A 1 80 ? 6.768 -10.162 -10.298 1.00 96.38 80 VAL A C 1
ATOM 605 O O . VAL A 1 80 ? 7.522 -9.438 -10.938 1.00 96.38 80 VAL A O 1
ATOM 608 N N . ASP A 1 81 ? 6.529 -9.970 -9.006 1.00 95.44 81 ASP A N 1
ATOM 609 C CA . ASP A 1 81 ? 7.155 -8.903 -8.226 1.00 95.44 81 ASP A CA 1
ATOM 610 C C . ASP A 1 81 ? 7.635 -9.441 -6.872 1.00 95.44 81 ASP A C 1
ATOM 612 O O . ASP A 1 81 ? 7.173 -10.480 -6.391 1.00 95.44 81 ASP A O 1
ATOM 616 N N . LYS A 1 82 ? 8.581 -8.736 -6.250 1.00 94.75 82 LYS A N 1
ATOM 617 C CA . LYS A 1 82 ? 9.100 -9.032 -4.915 1.00 94.75 82 LYS A CA 1
ATOM 618 C C . LYS A 1 82 ? 8.942 -7.812 -4.023 1.00 94.75 82 LYS A C 1
ATOM 620 O O . LYS A 1 82 ? 9.218 -6.681 -4.411 1.00 94.75 82 LYS A O 1
ATOM 625 N N . HIS A 1 83 ? 8.603 -8.041 -2.762 1.00 94.06 83 HIS A N 1
ATOM 626 C CA . HIS A 1 83 ? 8.667 -7.007 -1.736 1.00 94.06 83 HIS A CA 1
ATOM 627 C C . HIS A 1 83 ? 9.574 -7.436 -0.581 1.00 94.06 83 HIS A C 1
ATOM 629 O O . HIS A 1 83 ? 9.698 -8.621 -0.284 1.00 94.06 83 HIS A O 1
ATOM 635 N N . SER A 1 84 ? 10.252 -6.469 0.038 1.00 92.38 84 SER A N 1
ATOM 636 C CA . SER A 1 84 ? 11.043 -6.649 1.260 1.00 92.38 84 SER A CA 1
ATOM 637 C C . SER A 1 84 ? 10.410 -5.814 2.357 1.00 92.38 84 SER A C 1
ATOM 639 O O . SER A 1 84 ? 10.101 -4.658 2.095 1.00 92.38 84 SER A O 1
ATOM 641 N N . THR A 1 85 ? 10.318 -6.325 3.582 1.00 88.44 85 THR A N 1
ATOM 642 C CA . THR A 1 85 ? 9.956 -5.499 4.750 1.00 88.44 85 THR A CA 1
ATOM 643 C C . THR A 1 85 ? 11.030 -4.461 5.103 1.00 88.44 85 THR A C 1
ATOM 645 O O . THR A 1 85 ? 10.785 -3.591 5.929 1.00 88.44 85 THR A O 1
ATOM 648 N N . GLY A 1 86 ? 12.214 -4.543 4.484 1.00 86.44 86 GLY A N 1
ATOM 649 C CA . GLY A 1 86 ? 13.341 -3.635 4.697 1.00 86.44 86 GLY A CA 1
ATOM 650 C C . GLY A 1 86 ? 14.497 -4.300 5.446 1.00 86.44 86 GLY A C 1
ATOM 651 O O . GLY A 1 86 ? 14.318 -5.289 6.154 1.00 86.44 86 GLY A O 1
ATOM 652 N N . GLY A 1 87 ? 15.707 -3.772 5.259 1.00 89.00 87 GLY A N 1
ATOM 653 C CA . GLY A 1 87 ? 16.915 -4.294 5.894 1.00 89.00 87 GLY A CA 1
ATOM 654 C C . GLY A 1 87 ? 18.171 -3.490 5.560 1.00 89.00 87 GLY A C 1
ATOM 655 O O . GLY A 1 87 ? 18.197 -2.684 4.624 1.00 89.00 87 GLY A O 1
ATOM 656 N N . VAL A 1 88 ? 19.236 -3.707 6.331 1.00 92.81 88 VAL A N 1
ATOM 657 C CA . VAL A 1 88 ? 20.535 -3.054 6.119 1.00 92.81 88 VAL A CA 1
ATOM 658 C C . VAL A 1 88 ? 21.295 -3.778 5.011 1.00 92.81 88 VAL A C 1
ATOM 660 O O . VAL A 1 88 ? 21.510 -4.984 5.076 1.00 92.81 88 VAL A O 1
ATOM 663 N N . GLY A 1 89 ? 21.705 -3.040 3.977 1.00 91.38 89 GLY A N 1
ATOM 664 C CA . GLY A 1 89 ? 22.453 -3.611 2.854 1.00 91.38 89 GLY A CA 1
ATOM 665 C C . GLY A 1 89 ? 21.629 -4.504 1.917 1.00 91.38 89 GLY A C 1
ATOM 666 O O . GLY A 1 89 ? 22.222 -5.177 1.076 1.00 91.38 89 GLY A O 1
ATOM 667 N N . ASP A 1 90 ? 20.292 -4.492 2.012 1.00 93.75 90 ASP A N 1
ATOM 668 C CA . ASP A 1 90 ? 19.419 -5.262 1.118 1.00 93.75 90 ASP A CA 1
ATOM 669 C C . ASP A 1 90 ? 19.524 -4.736 -0.324 1.00 93.75 90 ASP A C 1
ATOM 671 O O . ASP A 1 90 ? 18.998 -3.674 -0.665 1.00 93.75 90 ASP A O 1
ATOM 675 N N . LYS A 1 91 ? 20.249 -5.465 -1.175 1.00 95.38 91 LYS A N 1
ATOM 676 C CA . LYS A 1 91 ? 20.451 -5.154 -2.601 1.00 95.38 91 LYS A CA 1
ATOM 677 C C . LYS A 1 91 ? 19.727 -6.145 -3.513 1.00 95.38 91 LYS A C 1
ATOM 679 O O . LYS A 1 91 ? 19.980 -6.148 -4.715 1.00 95.38 91 LYS A O 1
ATOM 684 N N . VAL A 1 92 ? 18.844 -6.984 -2.961 1.00 96.50 92 VAL A N 1
ATOM 685 C CA . VAL A 1 92 ? 18.252 -8.118 -3.687 1.00 96.50 92 VAL A CA 1
ATOM 686 C C . VAL A 1 92 ? 17.551 -7.659 -4.961 1.00 96.50 92 VAL A C 1
ATOM 688 O O . VAL A 1 92 ? 17.826 -8.216 -6.017 1.00 96.50 92 VAL A O 1
ATOM 691 N N . SER A 1 93 ? 16.717 -6.614 -4.905 1.00 97.00 93 SER A N 1
ATOM 692 C CA . SER A 1 93 ? 15.962 -6.144 -6.078 1.00 97.00 93 SER A CA 1
ATOM 693 C C . SER A 1 93 ? 16.857 -5.727 -7.252 1.00 97.00 93 SER A C 1
ATOM 695 O O . SER A 1 93 ? 16.488 -5.967 -8.396 1.00 97.00 93 SER A O 1
ATOM 697 N N . LEU A 1 94 ? 18.054 -5.183 -6.992 1.00 96.88 94 LEU A N 1
ATOM 698 C CA . LEU A 1 94 ? 18.987 -4.754 -8.046 1.00 96.88 94 LEU A CA 1
ATOM 699 C C . LEU A 1 94 ? 19.499 -5.930 -8.891 1.00 96.88 94 LEU A C 1
ATOM 701 O O . LEU A 1 94 ? 19.797 -5.763 -10.068 1.00 96.88 94 LEU A O 1
ATOM 705 N N . VAL A 1 95 ? 19.599 -7.116 -8.286 1.00 97.44 95 VAL A N 1
ATOM 706 C CA . VAL A 1 95 ? 20.058 -8.345 -8.950 1.00 97.44 95 VAL A CA 1
ATOM 707 C C . VAL A 1 95 ? 18.875 -9.185 -9.427 1.00 97.44 95 VAL A C 1
ATOM 709 O O . VAL A 1 95 ? 18.910 -9.751 -10.516 1.00 97.44 95 VAL A O 1
ATOM 712 N N . LEU A 1 96 ? 17.814 -9.260 -8.624 1.00 97.81 96 LEU A N 1
ATOM 713 C CA . LEU A 1 96 ? 16.667 -10.124 -8.873 1.00 97.81 96 LEU A CA 1
ATOM 714 C C . LEU A 1 96 ? 15.864 -9.678 -10.098 1.00 97.81 96 LEU A C 1
ATOM 716 O O . LEU A 1 96 ? 15.479 -10.527 -10.895 1.00 97.81 96 LEU A O 1
ATOM 720 N N . VAL A 1 97 ? 15.643 -8.369 -10.270 1.00 98.12 97 VAL A N 1
ATOM 721 C CA . VAL A 1 97 ? 14.882 -7.822 -11.407 1.00 98.12 97 VAL A CA 1
ATOM 722 C C . VAL A 1 97 ? 15.477 -8.265 -12.754 1.00 98.12 97 VAL A C 1
ATOM 724 O O . VAL A 1 97 ? 14.758 -8.912 -13.518 1.00 98.12 97 VAL A O 1
ATOM 727 N N . PRO A 1 98 ? 16.768 -8.008 -13.065 1.00 97.75 98 PRO A N 1
ATOM 728 C CA . PRO A 1 98 ? 17.345 -8.458 -14.331 1.00 97.75 98 PRO A CA 1
ATOM 729 C C . PRO A 1 98 ? 17.474 -9.984 -14.428 1.00 97.75 98 PRO A C 1
ATOM 731 O O . PRO A 1 98 ? 17.315 -10.530 -15.517 1.00 97.75 98 PRO A O 1
ATOM 734 N N . LEU A 1 99 ? 17.721 -10.689 -13.316 1.00 98.31 99 LEU A N 1
ATOM 735 C CA . LEU A 1 99 ? 17.814 -12.153 -13.310 1.00 98.31 99 LEU A CA 1
ATOM 736 C C . LEU A 1 99 ? 16.491 -12.809 -13.727 1.00 98.31 99 LEU A C 1
ATOM 738 O O . LEU A 1 99 ? 16.473 -13.676 -14.595 1.00 98.31 99 LEU A O 1
ATOM 742 N N . VAL A 1 100 ? 15.378 -12.376 -13.135 1.00 98.06 100 VAL A N 1
ATOM 743 C CA . VAL A 1 100 ? 14.043 -12.900 -13.447 1.00 98.06 100 VAL A CA 1
ATOM 744 C C . VAL A 1 100 ? 13.606 -12.496 -14.857 1.00 98.06 100 VAL A C 1
ATOM 746 O O . VAL A 1 100 ? 13.045 -13.323 -15.578 1.00 98.06 100 VAL A O 1
ATOM 749 N N . ALA A 1 101 ? 13.929 -11.271 -15.286 1.00 97.62 101 ALA A N 1
ATOM 750 C CA . ALA A 1 101 ? 13.690 -10.822 -16.656 1.00 97.62 101 ALA A CA 1
ATOM 751 C C . ALA A 1 101 ? 14.420 -11.701 -17.689 1.00 97.62 101 ALA A C 1
ATOM 753 O O . ALA A 1 101 ? 13.834 -12.092 -18.699 1.00 97.62 101 ALA A O 1
ATOM 754 N N . ALA A 1 102 ? 15.670 -12.087 -17.407 1.00 97.62 102 ALA A N 1
ATOM 755 C CA . ALA A 1 102 ? 16.444 -12.999 -18.251 1.00 97.62 102 ALA A CA 1
ATOM 756 C C . ALA A 1 102 ? 15.845 -14.419 -18.319 1.00 97.62 102 ALA A C 1
ATOM 758 O O . ALA A 1 102 ? 16.052 -15.124 -19.305 1.00 97.62 102 ALA A O 1
ATOM 759 N N . CYS A 1 103 ? 15.066 -14.829 -17.312 1.00 97.50 103 CYS A N 1
ATOM 760 C CA . CYS A 1 103 ? 14.306 -16.082 -17.313 1.00 97.50 103 CYS A CA 1
ATOM 761 C C . CYS A 1 103 ? 12.945 -15.987 -18.035 1.00 97.50 103 CYS A C 1
ATOM 763 O O . CYS A 1 103 ? 12.220 -16.978 -18.087 1.00 97.50 103 CYS A O 1
ATOM 765 N N . GLY A 1 104 ? 12.592 -14.829 -18.605 1.00 96.38 104 GLY A N 1
ATOM 766 C CA . GLY A 1 104 ? 11.428 -14.660 -19.484 1.00 96.38 104 GLY A CA 1
ATOM 767 C C . GLY A 1 104 ? 10.159 -14.109 -18.824 1.00 96.38 104 GLY A C 1
ATOM 768 O O . GLY A 1 104 ? 9.167 -13.902 -19.524 1.00 96.38 104 GLY A O 1
ATOM 769 N N . ALA A 1 105 ? 10.174 -13.831 -17.519 1.00 97.81 105 ALA A N 1
ATOM 770 C CA . ALA A 1 105 ? 9.078 -13.136 -16.841 1.00 97.81 105 ALA A CA 1
ATOM 771 C C . ALA A 1 105 ? 9.242 -11.606 -16.925 1.00 97.81 105 ALA A C 1
ATOM 773 O O . ALA A 1 105 ? 10.318 -11.102 -17.239 1.00 97.81 105 ALA A O 1
ATOM 774 N N . ALA A 1 106 ? 8.168 -10.865 -16.654 1.00 97.94 106 ALA A N 1
ATOM 775 C CA . ALA A 1 106 ? 8.181 -9.411 -16.544 1.00 97.94 106 ALA A CA 1
ATOM 776 C C . ALA A 1 106 ? 8.144 -8.969 -15.073 1.00 97.94 106 ALA A C 1
ATOM 778 O O . ALA A 1 106 ? 7.337 -9.484 -14.300 1.00 97.94 106 ALA A O 1
ATOM 779 N N . VAL A 1 107 ? 8.985 -8.002 -14.692 1.00 97.94 107 VAL A N 1
ATOM 780 C CA . VAL A 1 107 ? 9.131 -7.565 -13.291 1.00 97.94 107 VAL A CA 1
ATOM 781 C C . VAL A 1 107 ? 8.771 -6.081 -13.110 1.00 97.94 107 VAL A C 1
ATOM 783 O O . VAL A 1 107 ? 9.644 -5.222 -13.283 1.00 97.94 107 VAL A O 1
ATOM 786 N N . PRO A 1 108 ? 7.506 -5.747 -12.775 1.00 96.06 108 PRO A N 1
ATOM 787 C CA . PRO A 1 108 ? 7.044 -4.386 -12.482 1.00 96.06 108 PRO A CA 1
ATOM 788 C C . PRO A 1 108 ? 7.405 -3.961 -11.046 1.00 96.06 108 PRO A C 1
ATOM 790 O O . PRO A 1 108 ? 6.534 -3.745 -10.205 1.00 96.06 108 PRO A O 1
ATOM 793 N N . GLN A 1 109 ? 8.699 -3.860 -10.729 1.00 95.94 109 GLN A N 1
ATOM 794 C CA . GLN A 1 109 ? 9.162 -3.629 -9.359 1.00 95.94 109 GLN A CA 1
ATOM 795 C C . GLN A 1 109 ? 8.895 -2.189 -8.900 1.00 95.94 109 GLN A C 1
ATOM 797 O O . GLN A 1 109 ? 9.737 -1.295 -9.029 1.00 95.94 109 GLN A O 1
ATOM 802 N N . LEU A 1 110 ? 7.756 -1.980 -8.241 1.00 93.75 110 LEU A N 1
ATOM 803 C CA . LEU A 1 110 ? 7.526 -0.762 -7.464 1.00 93.75 110 LEU A CA 1
ATOM 804 C C . LEU A 1 110 ? 8.354 -0.804 -6.174 1.00 93.75 110 LEU A C 1
ATOM 806 O O . LEU A 1 110 ? 8.327 -1.787 -5.424 1.00 93.75 110 LEU A O 1
ATOM 810 N N . SER A 1 111 ? 9.128 0.242 -5.919 1.00 93.06 111 SER A N 1
ATOM 811 C CA . SER A 1 111 ? 10.062 0.329 -4.795 1.00 93.06 111 SER A CA 1
ATOM 812 C C . SER A 1 111 ? 9.841 1.590 -3.971 1.00 93.06 111 SER A C 1
ATOM 814 O O . SER A 1 111 ? 9.323 2.587 -4.462 1.00 93.06 111 SER A O 1
ATOM 816 N N . GLY A 1 112 ? 10.252 1.532 -2.705 1.00 89.75 112 GLY A N 1
ATOM 817 C CA . GLY A 1 112 ? 10.247 2.670 -1.792 1.00 89.75 112 GLY A CA 1
ATOM 818 C C . GLY A 1 112 ? 11.634 3.282 -1.590 1.00 89.75 112 GLY A C 1
ATOM 819 O O . GLY A 1 112 ? 12.667 2.699 -1.956 1.00 89.75 112 GLY A O 1
ATOM 820 N N . ARG A 1 113 ? 11.625 4.461 -0.968 1.00 89.56 113 ARG A N 1
ATOM 821 C CA . ARG A 1 113 ? 12.799 5.109 -0.371 1.00 89.56 113 ARG A CA 1
ATOM 822 C C . ARG A 1 113 ? 13.088 4.536 1.020 1.00 89.56 113 ARG A C 1
ATOM 824 O O . ARG A 1 113 ? 12.305 3.745 1.543 1.00 89.56 113 ARG A O 1
ATOM 831 N N . GLY A 1 114 ? 14.239 4.893 1.577 1.00 84.50 114 GLY A N 1
ATOM 832 C CA . GLY A 1 114 ? 14.670 4.483 2.906 1.00 84.50 114 GLY A CA 1
ATOM 833 C C . GLY A 1 114 ? 13.748 4.996 4.006 1.00 84.50 114 GLY A C 1
ATOM 834 O O . GLY A 1 114 ? 13.163 6.072 3.897 1.00 84.50 114 GLY A O 1
ATOM 835 N N . LEU A 1 115 ? 13.636 4.203 5.069 1.00 77.88 115 LEU A N 1
ATOM 836 C CA . LEU A 1 115 ? 12.817 4.478 6.245 1.00 77.88 115 LEU A CA 1
ATOM 837 C C . LEU A 1 115 ? 13.617 4.112 7.497 1.00 77.88 115 LEU A C 1
ATOM 839 O O . LEU A 1 115 ? 14.157 3.001 7.611 1.00 77.88 115 LEU A O 1
ATOM 843 N N . GLY A 1 116 ? 13.711 5.055 8.435 1.00 81.06 116 GLY A N 1
ATOM 844 C CA . GLY A 1 116 ? 14.527 4.909 9.638 1.00 81.06 116 GLY A CA 1
ATOM 845 C C . GLY A 1 116 ? 15.982 4.557 9.307 1.00 81.06 116 GLY A C 1
ATOM 846 O O . GLY A 1 116 ? 16.656 5.267 8.568 1.00 81.06 116 GLY A O 1
ATOM 847 N N . HIS A 1 117 ? 16.469 3.441 9.853 1.00 83.62 117 HIS A N 1
ATOM 848 C CA . HIS A 1 117 ? 17.839 2.957 9.641 1.00 83.62 117 HIS A CA 1
ATOM 849 C C . HIS A 1 117 ? 18.002 2.067 8.392 1.00 83.62 117 HIS A C 1
ATOM 851 O O . HIS A 1 117 ? 19.110 1.617 8.094 1.00 83.62 117 HIS A O 1
ATOM 857 N N . THR A 1 118 ? 16.914 1.769 7.674 1.00 82.62 118 THR A N 1
ATOM 858 C CA . THR A 1 118 ? 16.936 0.896 6.491 1.00 82.62 118 THR A CA 1
ATOM 859 C C . THR A 1 118 ? 17.020 1.718 5.204 1.00 82.62 118 THR A C 1
ATOM 861 O O . THR A 1 118 ? 16.378 2.757 5.070 1.00 82.62 118 THR A O 1
ATOM 864 N N . GLY A 1 119 ? 17.828 1.264 4.240 1.00 84.94 119 GLY A N 1
ATOM 865 C CA . GLY A 1 119 ? 18.021 1.971 2.968 1.00 84.94 119 GLY A CA 1
ATOM 866 C C . GLY A 1 119 ? 17.028 1.540 1.885 1.00 84.94 119 GLY A C 1
A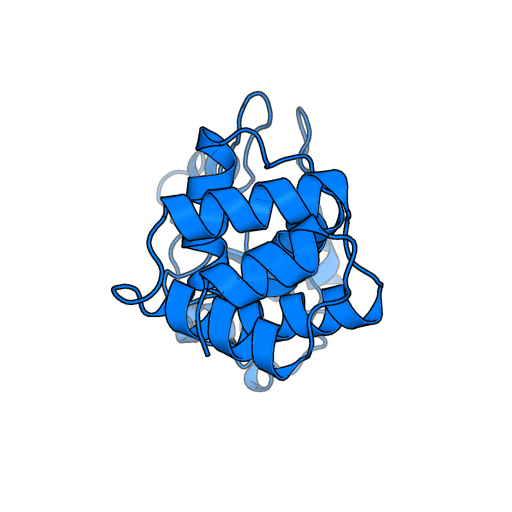TOM 867 O O . GLY A 1 119 ? 16.779 0.343 1.723 1.00 84.94 119 GLY A O 1
ATOM 868 N N . GLY A 1 120 ? 16.533 2.485 1.082 1.00 91.38 120 GLY A N 1
ATOM 869 C CA . GLY A 1 120 ? 15.589 2.226 -0.008 1.00 91.38 120 GLY A CA 1
ATOM 870 C C . GLY A 1 120 ? 16.249 1.684 -1.273 1.00 91.38 120 GLY A C 1
ATOM 871 O O . GLY A 1 120 ? 17.454 1.819 -1.484 1.00 91.38 120 GLY A O 1
ATOM 872 N N . THR A 1 121 ? 15.467 1.034 -2.134 1.00 95.50 121 THR A N 1
ATOM 873 C CA . THR A 1 121 ? 15.950 0.615 -3.463 1.00 95.50 121 THR A CA 1
ATOM 874 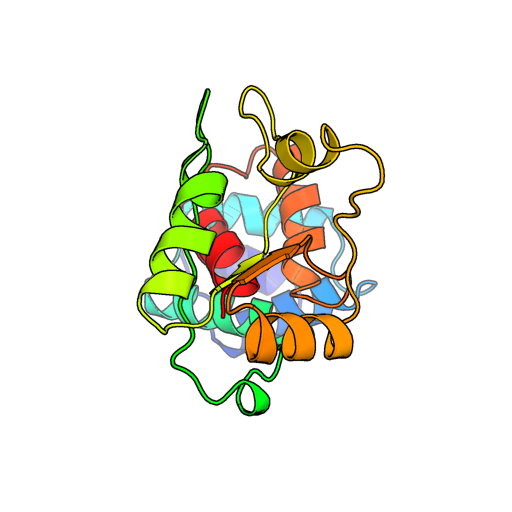C C . THR A 1 121 ? 16.031 1.811 -4.406 1.00 95.50 121 THR A C 1
ATOM 876 O O . THR A 1 121 ? 16.986 1.899 -5.172 1.00 95.50 121 THR A O 1
ATOM 879 N N . LEU A 1 122 ? 15.091 2.760 -4.305 1.00 95.56 122 LEU A N 1
ATOM 880 C CA . LEU A 1 122 ? 15.111 3.977 -5.123 1.00 95.56 122 LEU A CA 1
ATOM 881 C C . LEU A 1 122 ? 16.358 4.825 -4.844 1.00 95.56 122 LEU A C 1
ATOM 883 O O . LEU A 1 122 ? 17.043 5.206 -5.784 1.00 95.56 122 LEU A O 1
ATOM 887 N N . ASP A 1 123 ? 16.726 5.013 -3.574 1.00 94.12 123 ASP A N 1
ATOM 888 C CA . ASP A 1 123 ? 17.904 5.819 -3.208 1.00 94.12 123 ASP A CA 1
ATOM 889 C C . ASP A 1 123 ? 19.213 5.203 -3.739 1.00 94.12 123 ASP A C 1
ATOM 891 O O . ASP A 1 123 ? 20.156 5.911 -4.081 1.00 94.12 123 ASP A O 1
ATOM 895 N N . LYS A 1 124 ? 19.273 3.866 -3.852 1.00 95.44 124 LYS A N 1
ATOM 896 C CA . LYS A 1 124 ? 20.411 3.158 -4.466 1.00 95.44 124 LYS A CA 1
ATOM 897 C C . LYS A 1 124 ? 20.451 3.366 -5.979 1.00 95.44 124 LYS A C 1
ATOM 899 O O . LYS A 1 124 ? 21.533 3.471 -6.538 1.00 95.44 124 LYS A O 1
ATOM 904 N N . MET A 1 125 ? 19.297 3.399 -6.643 1.00 97.00 125 MET A N 1
ATOM 905 C CA . MET A 1 125 ? 19.218 3.626 -8.089 1.00 97.00 125 MET A CA 1
ATOM 906 C C . MET A 1 125 ? 19.573 5.072 -8.457 1.00 97.00 125 MET A C 1
ATOM 908 O O . MET A 1 125 ? 20.243 5.293 -9.460 1.00 97.00 125 MET A O 1
ATOM 912 N N . GLU A 1 126 ? 19.216 6.048 -7.617 1.00 95.69 126 GLU A N 1
ATOM 913 C CA . GLU A 1 126 ? 19.547 7.470 -7.818 1.00 95.69 126 GLU A CA 1
ATOM 914 C C . GLU A 1 126 ? 21.046 7.782 -7.726 1.00 95.69 126 GLU A C 1
ATOM 916 O O . GLU A 1 126 ? 21.475 8.857 -8.142 1.00 95.69 126 GLU A O 1
ATOM 921 N N . SER A 1 127 ? 21.882 6.842 -7.267 1.00 96.00 127 SER A N 1
ATOM 922 C CA . SER A 1 127 ? 23.334 6.992 -7.399 1.00 96.00 127 SER A CA 1
ATOM 923 C C . SER A 1 127 ? 23.816 6.875 -8.852 1.00 96.00 127 SER A C 1
ATOM 925 O O . SER A 1 127 ? 24.981 7.158 -9.126 1.00 96.00 127 SER A O 1
ATOM 927 N N . ILE A 1 128 ? 22.967 6.407 -9.774 1.00 97.31 128 ILE A N 1
ATOM 928 C CA . ILE A 1 128 ? 23.253 6.325 -11.209 1.00 97.31 128 ILE A CA 1
ATOM 929 C C . ILE A 1 128 ? 22.931 7.692 -11.840 1.00 97.31 128 ILE A C 1
ATOM 931 O O . ILE A 1 128 ? 21.763 8.089 -11.859 1.00 97.31 128 ILE A O 1
ATOM 935 N N . PRO A 1 129 ? 23.924 8.422 -12.390 1.00 97.50 129 PRO A N 1
ATOM 936 C CA . PRO A 1 129 ? 23.688 9.743 -12.965 1.00 97.50 129 PRO A CA 1
ATOM 937 C C . PRO A 1 129 ? 22.626 9.722 -14.071 1.00 97.50 129 PRO A C 1
ATOM 939 O O . PRO A 1 129 ? 22.730 8.956 -15.027 1.00 97.50 129 PRO A O 1
ATOM 942 N N . GLY A 1 130 ? 21.618 10.590 -13.947 1.00 95.12 130 GLY A N 1
ATOM 943 C CA . GLY A 1 130 ? 20.537 10.739 -14.928 1.00 95.12 130 GLY A CA 1
ATOM 944 C C . GLY A 1 130 ? 19.386 9.735 -14.795 1.00 95.12 130 GLY A C 1
ATOM 945 O O . GLY A 1 130 ? 18.440 9.810 -15.577 1.00 95.12 130 GLY A O 1
ATOM 946 N N . TRP A 1 131 ? 19.430 8.817 -13.826 1.00 96.00 131 TRP A N 1
ATOM 947 C CA . TRP A 1 131 ? 18.309 7.923 -13.543 1.00 96.00 131 TRP A CA 1
ATOM 948 C C . TRP A 1 131 ? 17.175 8.653 -12.801 1.00 96.00 131 TRP A C 1
ATOM 950 O O . TRP A 1 131 ? 17.425 9.537 -11.984 1.00 96.00 131 TRP A O 1
ATOM 960 N N . SER A 1 132 ? 15.925 8.266 -13.071 1.00 93.69 132 SER A N 1
ATOM 961 C CA . SER A 1 132 ? 14.724 8.803 -12.419 1.00 93.69 132 SER A CA 1
ATOM 962 C C . SER A 1 132 ? 13.842 7.667 -11.908 1.00 93.69 132 SER A C 1
ATOM 964 O O . SER A 1 132 ? 13.596 6.700 -12.629 1.00 93.69 132 SER A O 1
ATOM 966 N N . ALA A 1 133 ? 13.323 7.818 -10.687 1.00 93.62 133 ALA A N 1
ATOM 967 C CA . ALA A 1 133 ? 12.356 6.891 -10.102 1.00 93.62 133 ALA A CA 1
ATOM 968 C C . ALA A 1 133 ? 10.953 7.021 -10.708 1.00 93.62 133 ALA A C 1
ATOM 970 O O . ALA A 1 133 ? 10.146 6.098 -10.589 1.00 93.62 133 ALA A O 1
ATOM 971 N N . THR A 1 134 ? 10.649 8.164 -11.321 1.00 91.56 134 THR A N 1
ATOM 972 C CA . THR A 1 134 ? 9.325 8.457 -11.867 1.00 91.56 134 THR A CA 1
ATOM 973 C C . THR A 1 134 ? 9.245 7.988 -13.308 1.00 91.56 134 THR A C 1
ATOM 975 O O . THR A 1 134 ? 10.062 8.385 -14.142 1.00 91.56 134 THR A O 1
ATOM 978 N N . LEU A 1 135 ? 8.234 7.172 -13.597 1.00 90.94 135 LEU A N 1
ATOM 979 C CA . LEU A 1 135 ? 7.948 6.674 -14.931 1.00 90.94 135 LEU A CA 1
ATOM 980 C C . LEU A 1 135 ? 6.437 6.630 -15.149 1.00 90.94 135 LEU A C 1
ATOM 982 O O . LEU A 1 135 ? 5.705 6.087 -14.325 1.00 90.94 135 LEU A O 1
ATOM 986 N N . GLU A 1 136 ? 5.985 7.176 -16.275 1.00 91.00 136 GLU A N 1
ATOM 987 C CA . GLU A 1 136 ? 4.572 7.138 -16.648 1.00 91.00 136 GLU A CA 1
ATOM 988 C C . GLU A 1 136 ? 4.093 5.693 -16.880 1.00 91.00 136 GLU A C 1
ATOM 990 O O . GLU A 1 136 ? 4.842 4.891 -17.453 1.00 91.00 136 GLU A O 1
ATOM 995 N N . PRO A 1 137 ? 2.836 5.350 -16.535 1.00 89.69 137 PRO A N 1
ATOM 996 C CA . PRO A 1 137 ? 2.310 3.989 -16.669 1.00 89.69 137 PRO A CA 1
ATOM 997 C C . PRO A 1 137 ? 2.500 3.372 -18.063 1.00 89.69 137 PRO A C 1
ATOM 999 O O . PRO A 1 137 ? 2.928 2.227 -18.191 1.00 89.69 137 PRO A O 1
ATOM 1002 N N . ALA A 1 138 ? 2.253 4.142 -19.127 1.00 91.62 138 ALA A N 1
ATOM 1003 C CA . ALA A 1 138 ? 2.429 3.663 -20.499 1.00 91.62 138 ALA A CA 1
ATOM 1004 C C . ALA A 1 138 ? 3.901 3.353 -20.831 1.00 91.62 138 ALA A C 1
ATOM 1006 O O . ALA A 1 138 ? 4.197 2.350 -21.481 1.00 91.62 138 ALA A O 1
ATOM 1007 N N . ALA A 1 139 ? 4.832 4.181 -20.350 1.00 93.06 139 ALA A N 1
ATOM 1008 C CA . ALA A 1 139 ? 6.261 3.946 -20.529 1.00 93.06 139 ALA A CA 1
ATOM 1009 C C . ALA A 1 139 ? 6.732 2.727 -19.720 1.00 93.06 139 ALA A C 1
ATOM 1011 O O . ALA A 1 139 ? 7.563 1.957 -20.199 1.00 93.06 139 ALA A O 1
ATOM 1012 N N . MET A 1 140 ? 6.160 2.504 -18.533 1.00 93.81 140 MET A N 1
ATOM 1013 C CA . MET A 1 140 ? 6.418 1.310 -17.728 1.00 93.81 140 MET A CA 1
ATOM 1014 C C . MET A 1 140 ? 6.051 0.027 -18.481 1.00 93.81 140 MET A C 1
ATOM 1016 O O . MET A 1 140 ? 6.870 -0.889 -18.556 1.00 93.81 140 MET A O 1
ATOM 1020 N N . VAL A 1 141 ? 4.861 -0.026 -19.088 1.00 94.75 141 VAL A N 1
ATOM 1021 C CA . VAL A 1 141 ? 4.422 -1.181 -19.890 1.00 94.75 141 VAL A CA 1
ATOM 1022 C C . VAL A 1 141 ? 5.366 -1.427 -21.070 1.00 94.75 141 VAL A C 1
ATOM 1024 O O . VAL A 1 141 ? 5.733 -2.573 -21.334 1.00 94.75 141 VAL A O 1
ATOM 1027 N N . GLU A 1 142 ? 5.828 -0.373 -21.745 1.00 95.62 142 GLU A N 1
ATOM 1028 C CA . GLU A 1 142 ? 6.767 -0.514 -22.862 1.00 95.62 142 GLU A CA 1
ATOM 1029 C C . GLU A 1 142 ? 8.134 -1.061 -22.422 1.00 95.62 142 GLU A C 1
ATOM 1031 O O . GLU A 1 142 ? 8.685 -1.951 -23.077 1.00 95.62 142 GLU A O 1
ATOM 1036 N N . VAL A 1 143 ? 8.668 -0.599 -21.286 1.00 96.25 143 VAL A N 1
ATOM 1037 C CA . VAL A 1 143 ? 9.914 -1.135 -20.708 1.00 96.25 143 VAL A CA 1
ATOM 1038 C C . VAL A 1 143 ? 9.741 -2.602 -20.320 1.00 96.25 143 VAL A C 1
ATOM 1040 O O . VAL A 1 143 ? 10.598 -3.430 -20.625 1.00 96.25 143 VAL A O 1
ATOM 1043 N N . LEU A 1 144 ? 8.617 -2.967 -19.703 1.00 97.06 144 LEU A N 1
ATOM 1044 C CA . LEU A 1 144 ? 8.326 -4.359 -19.353 1.00 97.06 144 LEU A CA 1
ATOM 1045 C C . LEU A 1 144 ? 8.240 -5.256 -20.593 1.00 97.06 144 LEU A C 1
ATOM 1047 O O . LEU A 1 144 ? 8.754 -6.373 -20.580 1.00 97.06 144 LEU A O 1
ATOM 1051 N N . ARG A 1 145 ? 7.651 -4.761 -21.685 1.00 95.94 145 ARG A N 1
ATOM 1052 C CA . ARG A 1 145 ? 7.525 -5.496 -22.950 1.00 95.94 145 ARG A CA 1
ATOM 1053 C C . ARG A 1 145 ? 8.871 -5.713 -23.644 1.00 95.94 145 ARG A C 1
ATOM 1055 O O . ARG A 1 145 ? 9.116 -6.788 -24.196 1.00 95.94 145 ARG A O 1
ATOM 1062 N N . THR A 1 146 ? 9.732 -4.699 -23.633 1.00 95.75 146 THR A N 1
ATOM 1063 C CA . THR A 1 146 ? 10.998 -4.690 -24.385 1.00 95.75 146 THR A CA 1
ATOM 1064 C C . THR A 1 146 ? 12.175 -5.236 -23.580 1.00 95.75 146 THR A C 1
ATOM 1066 O O . THR A 1 146 ? 12.913 -6.082 -24.080 1.00 95.75 146 THR A O 1
ATOM 1069 N N . VAL A 1 147 ? 12.324 -4.807 -22.326 1.00 96.75 147 VAL A N 1
ATOM 1070 C CA . VAL A 1 147 ? 13.448 -5.144 -21.436 1.00 96.75 147 VAL A CA 1
ATOM 1071 C C . VAL A 1 147 ? 13.099 -6.285 -20.477 1.00 96.75 147 VAL A C 1
ATOM 1073 O O . VAL A 1 147 ? 13.960 -7.095 -20.149 1.00 96.75 147 VAL A O 1
ATOM 1076 N N . GLY A 1 148 ? 11.839 -6.393 -20.045 1.00 96.94 148 GLY A N 1
ATOM 1077 C CA . GLY A 1 148 ? 11.387 -7.430 -19.107 1.00 96.94 148 GLY A CA 1
ATOM 1078 C C . GLY A 1 148 ? 11.444 -7.038 -17.628 1.00 96.94 148 GLY A C 1
ATOM 1079 O O . GLY A 1 148 ? 10.975 -7.792 -16.785 1.00 96.94 148 GLY A O 1
ATOM 1080 N N . GLY A 1 149 ? 11.961 -5.864 -17.269 1.00 97.06 149 GLY A N 1
ATOM 1081 C CA . GLY A 1 149 ? 12.005 -5.437 -15.870 1.00 97.06 149 GLY A CA 1
ATOM 1082 C C . GLY A 1 149 ? 12.168 -3.934 -15.717 1.00 97.06 149 GLY A C 1
ATOM 1083 O O . GLY A 1 149 ? 12.839 -3.289 -16.520 1.00 97.06 149 GLY A O 1
ATOM 1084 N N . VAL A 1 150 ? 11.554 -3.385 -14.673 1.00 96.56 150 VAL A N 1
ATOM 1085 C CA . VAL A 1 150 ? 11.614 -1.961 -14.328 1.00 96.56 150 VAL A CA 1
ATOM 108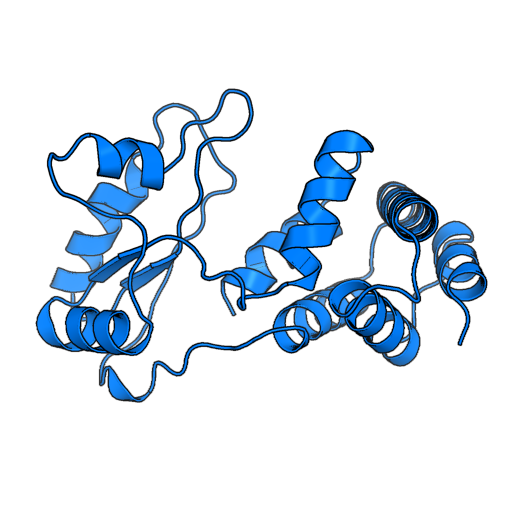6 C C . VAL A 1 150 ? 11.639 -1.808 -12.813 1.00 96.56 150 VAL A C 1
ATOM 1088 O O . VAL A 1 150 ? 10.951 -2.540 -12.111 1.00 96.56 150 VAL A O 1
ATOM 1091 N N . ILE A 1 151 ? 12.428 -0.856 -12.314 1.00 96.88 151 ILE A N 1
ATOM 1092 C CA . ILE A 1 151 ? 12.366 -0.383 -10.928 1.00 96.88 151 ILE A CA 1
ATOM 1093 C C . ILE A 1 151 ? 11.839 1.047 -10.980 1.00 96.88 151 ILE A C 1
ATOM 1095 O O . ILE A 1 151 ? 12.452 1.885 -11.636 1.00 96.88 151 ILE A O 1
ATOM 1099 N N . ALA A 1 152 ? 10.726 1.320 -10.306 1.00 95.06 152 ALA A N 1
ATOM 1100 C CA . ALA A 1 152 ? 10.103 2.643 -10.278 1.00 95.06 152 ALA A CA 1
ATOM 1101 C C . ALA A 1 152 ? 9.493 2.950 -8.903 1.00 95.06 152 ALA A C 1
ATOM 1103 O O . ALA A 1 152 ? 9.271 2.048 -8.091 1.00 95.06 152 ALA A O 1
ATOM 1104 N N . GLY A 1 153 ? 9.234 4.227 -8.632 1.00 92.25 153 GLY A N 1
ATOM 1105 C CA . GLY A 1 153 ? 8.412 4.650 -7.501 1.00 92.25 153 GLY A CA 1
ATOM 1106 C C . GLY A 1 153 ? 6.922 4.441 -7.774 1.00 92.25 153 GLY A C 1
ATOM 1107 O O . GLY A 1 153 ? 6.491 4.401 -8.924 1.00 92.25 153 GLY A O 1
ATOM 1108 N N . ALA A 1 154 ? 6.132 4.313 -6.708 1.00 86.56 154 ALA A N 1
ATOM 1109 C CA . ALA A 1 154 ? 4.676 4.339 -6.820 1.00 86.56 154 ALA A CA 1
ATOM 1110 C C . ALA A 1 154 ? 4.195 5.738 -7.246 1.00 86.56 154 ALA A C 1
ATOM 1112 O O . ALA A 1 154 ? 4.694 6.747 -6.743 1.00 86.56 154 ALA A O 1
ATOM 1113 N N . THR A 1 155 ? 3.223 5.795 -8.157 1.00 84.75 155 THR A N 1
ATOM 1114 C CA . THR A 1 155 ? 2.525 7.035 -8.527 1.00 84.75 155 THR A CA 1
ATOM 1115 C C . THR A 1 155 ? 1.579 7.475 -7.411 1.00 84.75 155 THR A C 1
ATOM 1117 O O . THR A 1 155 ? 1.120 6.643 -6.632 1.00 84.75 155 THR A O 1
ATOM 1120 N N . GLU A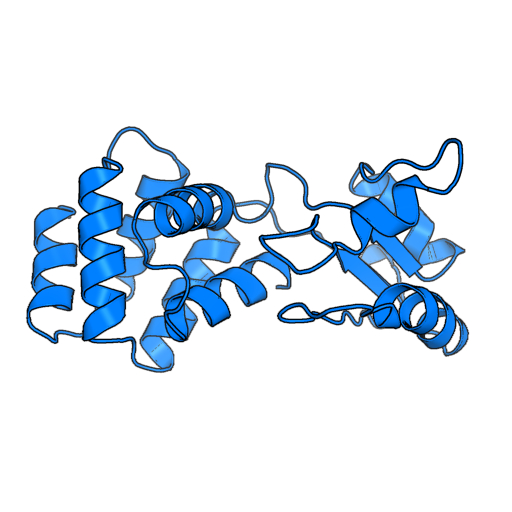 1 156 ? 1.230 8.763 -7.356 1.00 81.12 156 GLU A N 1
ATOM 1121 C CA . GLU A 1 156 ? 0.345 9.296 -6.303 1.00 81.12 156 GLU A CA 1
ATOM 1122 C C . GLU A 1 156 ? -1.055 8.664 -6.296 1.00 81.12 156 GLU A C 1
ATOM 1124 O O . GLU A 1 156 ? -1.658 8.523 -5.233 1.00 81.12 156 GLU A O 1
ATOM 1129 N N . ASP A 1 157 ? -1.530 8.228 -7.463 1.00 85.00 157 ASP A N 1
ATOM 1130 C CA . ASP A 1 157 ? -2.844 7.602 -7.633 1.00 85.00 157 ASP A CA 1
ATOM 1131 C C . ASP A 1 157 ? -2.887 6.127 -7.184 1.00 85.00 157 ASP A C 1
ATOM 1133 O O . ASP A 1 157 ? -3.956 5.514 -7.198 1.00 85.00 157 ASP A O 1
ATOM 1137 N N . LEU A 1 158 ? -1.746 5.524 -6.822 1.00 87.94 158 LEU A N 1
ATOM 1138 C CA . LEU A 1 158 ? -1.675 4.130 -6.379 1.00 87.94 158 LEU A CA 1
ATOM 1139 C C . LEU A 1 158 ? -1.965 4.049 -4.873 1.00 87.94 158 LEU A C 1
ATOM 1141 O O . LEU A 1 158 ? -1.167 4.521 -4.064 1.00 87.94 158 LEU A O 1
ATOM 1145 N N . ALA A 1 159 ? -3.083 3.418 -4.504 1.00 91.69 159 ALA A N 1
ATOM 1146 C CA . ALA A 1 159 ? -3.514 3.223 -3.115 1.00 91.69 159 ALA A CA 1
ATOM 1147 C C . ALA A 1 159 ? -3.417 4.503 -2.239 1.00 91.69 159 ALA A C 1
ATOM 1149 O O . ALA A 1 159 ? -2.712 4.517 -1.224 1.00 91.69 159 ALA A O 1
ATOM 1150 N N . PRO A 1 160 ? -4.121 5.602 -2.575 1.00 93.94 160 PRO A N 1
ATOM 1151 C CA . PRO A 1 160 ? -4.047 6.865 -1.835 1.00 93.94 160 PRO A CA 1
ATOM 1152 C C . PRO A 1 160 ? -4.444 6.734 -0.357 1.00 93.94 160 PRO A C 1
ATOM 1154 O O . PRO A 1 160 ? -3.906 7.467 0.480 1.00 93.94 160 PRO A O 1
ATOM 1157 N N . ALA A 1 161 ? -5.323 5.781 -0.011 1.00 95.88 161 ALA A N 1
ATOM 1158 C CA . ALA A 1 161 ? -5.626 5.453 1.381 1.00 95.88 161 ALA A CA 1
ATOM 1159 C C . ALA A 1 161 ? -4.377 5.006 2.157 1.00 95.88 161 ALA A C 1
ATOM 1161 O O . ALA A 1 161 ? -4.160 5.462 3.279 1.00 95.88 161 ALA A O 1
ATOM 1162 N N . ASP A 1 162 ? -3.538 4.155 1.552 1.00 95.94 162 ASP A N 1
ATOM 1163 C CA . ASP A 1 162 ? -2.283 3.695 2.152 1.00 95.94 162 ASP A CA 1
ATOM 1164 C C . ASP A 1 162 ? -1.337 4.857 2.405 1.00 95.94 162 ASP A C 1
ATOM 1166 O O . ASP A 1 162 ? -0.819 4.990 3.508 1.00 95.94 162 ASP A O 1
ATOM 1170 N N . ARG A 1 163 ? -1.150 5.734 1.413 1.00 92.88 163 ARG A N 1
ATOM 1171 C CA . ARG A 1 163 ? -0.235 6.873 1.538 1.00 92.88 163 ARG A CA 1
ATOM 1172 C C . ARG A 1 163 ? -0.575 7.732 2.756 1.00 92.88 163 ARG A C 1
ATOM 1174 O O . ARG A 1 163 ? 0.312 8.072 3.537 1.00 92.88 163 ARG A O 1
ATOM 1181 N N . ARG A 1 164 ? -1.857 8.068 2.923 1.00 95.31 164 ARG A N 1
ATOM 1182 C CA . ARG A 1 164 ? -2.336 8.873 4.056 1.00 95.31 164 ARG A CA 1
ATOM 1183 C C . ARG A 1 164 ? -2.221 8.114 5.371 1.00 95.31 164 ARG A C 1
ATOM 1185 O O . ARG A 1 164 ? -1.672 8.641 6.334 1.00 95.31 164 ARG A O 1
ATOM 1192 N N . LEU A 1 165 ? -2.684 6.865 5.396 1.00 97.06 165 LEU A N 1
ATOM 1193 C CA . LEU A 1 165 ? -2.694 6.060 6.613 1.00 97.06 165 LEU A CA 1
ATOM 1194 C C . LEU A 1 165 ? -1.276 5.730 7.090 1.00 97.06 165 LEU A C 1
ATOM 1196 O O . LEU A 1 165 ? -1.022 5.736 8.288 1.00 97.06 165 LEU A O 1
ATOM 1200 N N . TYR A 1 166 ? -0.340 5.468 6.178 1.00 94.75 166 TYR A N 1
ATOM 1201 C CA . TYR A 1 166 ? 1.064 5.244 6.504 1.00 94.75 166 TYR A CA 1
ATOM 1202 C C . TYR A 1 166 ? 1.704 6.499 7.107 1.00 94.75 166 TYR A C 1
ATOM 1204 O O . TYR A 1 166 ? 2.333 6.404 8.158 1.00 94.75 166 TYR A O 1
ATOM 1212 N N . ALA A 1 167 ? 1.501 7.671 6.490 1.00 94.25 167 ALA A N 1
ATOM 1213 C CA . ALA A 1 167 ? 2.010 8.939 7.018 1.00 94.25 167 ALA A CA 1
ATOM 1214 C C . ALA A 1 167 ? 1.470 9.230 8.427 1.00 94.25 167 ALA A C 1
ATOM 1216 O O . ALA A 1 167 ? 2.219 9.662 9.299 1.00 94.25 167 ALA A O 1
ATOM 1217 N N . LEU A 1 168 ? 0.190 8.932 8.666 1.00 97.31 168 LEU A N 1
ATOM 1218 C CA . LEU A 1 168 ? -0.414 9.033 9.989 1.00 97.31 168 LEU A CA 1
ATOM 1219 C C . LEU A 1 168 ? 0.224 8.052 10.983 1.00 97.31 168 LEU A C 1
ATOM 1221 O O . LEU A 1 168 ? 0.638 8.455 12.065 1.00 97.31 168 LEU A O 1
ATOM 1225 N N . ARG A 1 169 ? 0.359 6.775 10.600 1.00 97.50 169 ARG A N 1
ATOM 1226 C CA . ARG A 1 169 ? 0.932 5.719 11.451 1.00 97.50 169 ARG A CA 1
ATOM 1227 C C . ARG A 1 169 ? 2.353 6.030 11.912 1.00 97.50 169 ARG A C 1
ATOM 1229 O O . ARG A 1 169 ? 2.687 5.717 13.056 1.00 97.50 169 ARG A O 1
ATOM 1236 N N . ASP A 1 170 ? 3.154 6.646 11.042 1.00 94.19 170 ASP A N 1
ATOM 1237 C CA . ASP A 1 170 ? 4.542 7.049 11.309 1.00 94.19 170 ASP A CA 1
ATOM 1238 C C . ASP A 1 170 ? 4.644 8.073 12.452 1.00 94.19 170 ASP A C 1
ATOM 1240 O O . ASP A 1 170 ? 5.579 8.030 13.249 1.00 94.19 170 ASP A O 1
ATOM 1244 N N . VAL A 1 171 ? 3.636 8.939 12.601 1.00 96.81 171 VAL A N 1
ATOM 1245 C CA . VAL A 1 171 ? 3.596 9.970 13.653 1.00 96.81 171 VAL A CA 1
ATOM 1246 C C . VAL A 1 171 ? 2.709 9.608 14.848 1.00 96.81 171 VAL A C 1
ATOM 1248 O O . VAL A 1 171 ? 2.712 10.324 15.848 1.00 96.81 171 VAL A O 1
ATOM 1251 N N . THR A 1 172 ? 1.974 8.492 14.788 1.00 97.88 172 THR A N 1
ATOM 1252 C CA . THR A 1 172 ? 1.100 8.014 15.878 1.00 97.88 172 THR A CA 1
ATOM 1253 C C . THR A 1 172 ? 1.586 6.726 16.540 1.00 97.88 172 THR A C 1
ATOM 1255 O O . THR A 1 172 ? 0.873 6.174 17.375 1.00 97.88 172 THR A O 1
ATOM 1258 N N . SER A 1 173 ? 2.781 6.236 16.190 1.00 97.44 173 SER A N 1
ATOM 1259 C CA . SER A 1 173 ? 3.351 4.987 16.721 1.00 97.44 173 SER A CA 1
ATOM 1260 C C . SER A 1 173 ? 2.439 3.770 16.507 1.00 97.44 173 SER A C 1
ATOM 1262 O O . SER A 1 173 ? 2.238 2.962 17.409 1.00 97.44 173 SER A O 1
ATOM 1264 N N . THR A 1 174 ? 1.873 3.648 15.304 1.00 98.00 174 THR A N 1
ATOM 1265 C CA . THR A 1 174 ? 1.019 2.511 14.899 1.00 98.00 174 THR A CA 1
ATOM 1266 C C . THR A 1 174 ? 1.545 1.832 13.628 1.00 98.00 174 THR A C 1
ATOM 1268 O O . THR A 1 174 ? 0.808 1.191 12.868 1.00 98.00 174 THR A O 1
ATOM 1271 N N . VAL A 1 175 ? 2.846 1.981 13.355 1.00 95.38 175 VAL A N 1
ATOM 1272 C CA . VAL A 1 175 ? 3.511 1.328 12.219 1.00 95.38 175 VAL A CA 1
ATOM 1273 C C . VAL A 1 175 ? 3.608 -0.178 12.449 1.00 95.38 175 VAL A C 1
ATOM 1275 O O . VAL A 1 175 ? 3.255 -0.938 11.552 1.00 95.38 175 VAL A O 1
ATOM 1278 N N . ASP A 1 176 ? 4.014 -0.610 13.639 1.00 94.81 176 ASP A N 1
ATOM 1279 C CA . ASP A 1 176 ? 4.346 -1.983 14.043 1.00 94.81 176 ASP A CA 1
ATOM 1280 C C . ASP A 1 176 ? 3.125 -2.874 14.350 1.00 94.81 176 ASP A C 1
ATOM 1282 O O . ASP A 1 176 ? 3.156 -3.739 15.220 1.00 94.81 176 ASP A O 1
ATOM 1286 N N . SER A 1 177 ? 2.050 -2.714 13.576 1.00 97.25 177 SER A N 1
ATOM 1287 C CA . SER A 1 177 ? 0.864 -3.577 13.603 1.00 97.25 177 SER A CA 1
ATOM 1288 C C . SER A 1 177 ? 0.857 -4.516 12.395 1.00 97.25 177 SER A C 1
ATOM 1290 O O . SER A 1 177 ? 0.833 -4.058 11.252 1.00 97.25 177 SER A O 1
ATOM 1292 N N . ILE A 1 178 ? 0.838 -5.834 12.631 1.00 97.06 178 ILE A N 1
ATOM 1293 C CA . ILE A 1 178 ? 0.832 -6.865 11.574 1.00 97.06 178 ILE A CA 1
ATOM 1294 C C . ILE A 1 178 ? -0.252 -6.623 10.508 1.00 97.06 178 ILE A C 1
ATOM 1296 O O . ILE A 1 178 ? 0.114 -6.559 9.332 1.00 97.06 178 ILE A O 1
ATOM 1300 N N . PRO A 1 179 ? -1.551 -6.462 10.842 1.00 98.12 179 PRO A N 1
ATOM 1301 C CA . PRO A 1 179 ? -2.576 -6.245 9.821 1.00 98.12 179 PRO A CA 1
ATOM 1302 C C . PRO A 1 179 ? -2.367 -4.942 9.037 1.00 98.12 179 PRO A C 1
ATOM 1304 O O . PRO A 1 179 ? -2.562 -4.922 7.821 1.00 98.12 179 PRO A O 1
ATOM 1307 N N . LEU A 1 180 ? -1.899 -3.868 9.682 1.00 98.19 180 LEU A N 1
ATOM 1308 C CA . LEU A 1 180 ? -1.630 -2.597 9.000 1.00 98.19 180 LEU A CA 1
ATOM 1309 C C . LEU A 1 180 ? -0.373 -2.657 8.117 1.00 98.19 180 LEU A C 1
ATOM 1311 O O . LEU A 1 180 ? -0.329 -2.021 7.067 1.00 98.19 180 LEU A O 1
ATOM 1315 N N . ILE A 1 181 ? 0.652 -3.423 8.503 1.00 96.38 181 ILE A N 1
ATOM 1316 C CA . ILE A 1 181 ? 1.835 -3.683 7.667 1.00 96.38 181 ILE A CA 1
ATOM 1317 C C . ILE A 1 181 ? 1.442 -4.529 6.456 1.00 96.38 181 ILE A C 1
ATOM 1319 O O . ILE A 1 181 ? 1.771 -4.168 5.327 1.00 96.38 181 ILE A O 1
ATOM 1323 N N . ALA A 1 182 ? 0.734 -5.637 6.684 1.00 97.12 182 ALA A N 1
ATOM 1324 C CA . ALA A 1 182 ? 0.349 -6.571 5.634 1.00 97.12 182 ALA A CA 1
ATOM 1325 C C . ALA A 1 182 ? -0.528 -5.891 4.578 1.00 97.12 182 ALA A C 1
ATOM 1327 O O . ALA A 1 182 ? -0.199 -5.937 3.394 1.00 97.12 182 ALA A O 1
ATOM 1328 N N . SER A 1 183 ? -1.590 -5.205 5.006 1.00 97.75 183 SER A N 1
ATOM 1329 C CA . SER A 1 183 ? -2.477 -4.486 4.087 1.00 97.75 183 SER A CA 1
ATOM 1330 C C . SER A 1 183 ? -1.759 -3.366 3.342 1.00 97.75 183 SER A C 1
ATOM 1332 O O . SER A 1 183 ? -1.889 -3.287 2.126 1.00 97.75 183 SER A O 1
ATOM 1334 N N . SER A 1 184 ? -0.935 -2.572 4.033 1.00 95.56 184 SER A N 1
ATOM 1335 C CA . SER A 1 184 ? -0.139 -1.511 3.411 1.00 95.56 184 SER A CA 1
ATOM 1336 C C . SER A 1 184 ? 0.777 -2.047 2.313 1.00 95.56 184 SER A C 1
ATOM 1338 O O . SER A 1 184 ? 0.826 -1.502 1.211 1.00 95.56 184 SER A O 1
ATOM 1340 N N . ILE A 1 185 ? 1.524 -3.120 2.582 1.00 94.44 185 ILE A N 1
ATOM 1341 C CA . ILE A 1 185 ? 2.415 -3.725 1.586 1.00 94.44 185 ILE A CA 1
ATOM 1342 C C . ILE A 1 185 ? 1.598 -4.260 0.411 1.00 94.44 185 ILE A C 1
ATOM 1344 O O . ILE A 1 185 ? 1.899 -3.931 -0.735 1.00 94.44 185 ILE A O 1
ATOM 1348 N N . MET A 1 186 ? 0.572 -5.063 0.690 1.00 96.38 186 MET A N 1
ATOM 1349 C CA . MET A 1 186 ? -0.182 -5.766 -0.343 1.00 96.38 186 MET A CA 1
ATOM 1350 C C . MET A 1 186 ? -1.011 -4.824 -1.215 1.00 96.38 186 MET A C 1
ATOM 1352 O O . MET A 1 186 ? -1.071 -5.043 -2.420 1.00 96.38 186 MET A O 1
ATOM 1356 N N . SER A 1 187 ? -1.570 -3.740 -0.669 1.00 95.69 187 SER A N 1
ATOM 1357 C CA . SER A 1 187 ? -2.385 -2.795 -1.443 1.00 95.69 187 SER A CA 1
ATOM 1358 C C . SER A 1 187 ? -1.606 -2.048 -2.526 1.00 95.69 187 SER A C 1
ATOM 1360 O O . SER A 1 187 ? -2.200 -1.521 -3.455 1.00 95.69 187 SER A O 1
ATOM 1362 N N . LYS A 1 188 ? -0.275 -1.976 -2.404 1.00 92.56 188 LYS A N 1
ATOM 1363 C CA . LYS A 1 188 ? 0.615 -1.394 -3.422 1.00 92.56 188 LYS A CA 1
ATOM 1364 C C . LYS A 1 188 ? 1.121 -2.422 -4.440 1.00 92.56 188 LYS A C 1
ATOM 1366 O O . LYS A 1 188 ? 1.833 -2.050 -5.371 1.00 92.56 188 LYS A O 1
ATOM 1371 N N . LYS A 1 189 ? 0.880 -3.712 -4.193 1.00 92.81 189 LYS A N 1
ATOM 1372 C CA . LYS A 1 189 ? 1.423 -4.842 -4.967 1.00 92.81 189 LYS A CA 1
ATOM 1373 C C . LYS A 1 189 ? 0.373 -5.597 -5.767 1.00 92.81 189 LYS A C 1
ATOM 1375 O O . LYS A 1 189 ? 0.742 -6.259 -6.733 1.00 92.81 189 LYS A O 1
ATOM 1380 N N . ILE A 1 190 ? -0.880 -5.513 -5.338 1.00 92.38 190 ILE A N 1
ATOM 1381 C CA . ILE A 1 190 ? -2.071 -5.976 -6.053 1.00 92.38 190 ILE A CA 1
ATOM 1382 C C . ILE A 1 190 ? -2.512 -4.863 -7.001 1.00 92.38 190 ILE A C 1
ATOM 1384 O O . ILE A 1 190 ? -2.769 -5.184 -8.180 1.00 92.38 190 ILE A O 1
#

InterPro domains:
  IPR000053 Thymidine/pyrimidine-nucleoside phosphorylase [PTHR10515] (2-190)
  IPR000312 Glycosyl transferase, family 3 [PF00591] (78-188)
  IPR017459 Glycosyl transferase family 3, N-terminal domain [PF02885] (5-67)
  IPR017872 Pyrimidine-nucleoside phosphorylase, conserved site [PS00647] (111-126)
  IPR035902 Nucleoside phosphorylase/phosphoribosyltransferase catalytic domain superfamily [G3DSA:3.40.1030.10] (70-190)
  IPR035902 Nucleoside phosphorylase/phosphoribosyltransferase catalytic domain superfamily [SSF52418] (71-190)
  IPR036320 Glycosyl transferase family 3, N-terminal domain superfamily [SSF47648] (1-70)

Organism: NCBI:txid408172